Protein AF-0000000083316936 (afdb_homodimer)

Organism: Saccharibacillus brassicae (NCBI:txid2583377)

Solvent-accessible surface area (backbone atoms only — not comparable to full-atom values): 18823 Å² total; per-residue (Å²): 84,35,38,37,31,22,34,37,66,50,43,47,37,64,58,22,44,49,47,40,43,71,24,31,87,58,45,45,81,41,57,65,64,55,51,36,54,49,51,55,73,66,46,63,77,91,72,61,60,97,51,47,83,78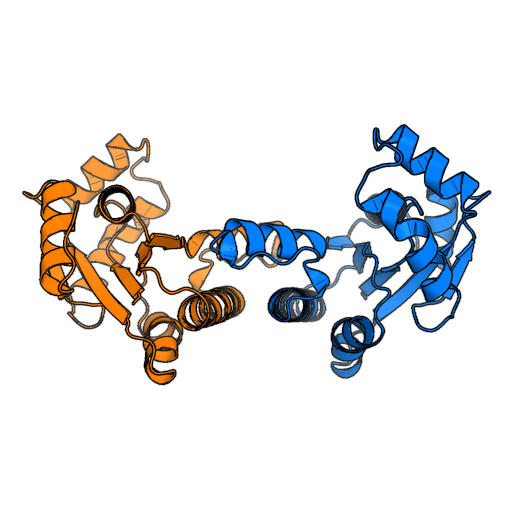,35,67,63,38,49,50,52,48,41,52,52,51,52,49,44,64,73,74,43,88,42,41,37,34,31,43,49,69,72,68,51,63,67,59,41,42,57,37,59,45,45,42,44,75,70,68,44,58,70,46,46,27,22,32,37,59,51,70,68,56,24,51,52,45,32,40,74,73,70,41,52,83,81,31,73,56,57,69,38,37,67,59,34,51,61,51,58,70,46,66,86,64,23,53,74,41,77,37,78,90,46,53,50,65,54,52,28,50,50,53,29,57,76,69,72,48,78,74,102,84,34,39,36,32,22,36,37,66,52,44,46,36,63,59,21,44,49,46,41,43,71,23,31,85,59,44,45,81,42,55,65,64,54,53,38,51,50,49,56,74,66,45,62,75,90,71,61,60,98,52,47,84,78,34,68,64,38,49,49,50,47,42,52,53,51,52,49,44,64,73,74,44,87,41,40,36,31,32,42,50,68,71,67,52,63,69,60,41,42,58,38,59,44,45,42,43,74,72,69,45,58,72,45,45,28,23,32,37,57,50,71,69,55,23,52,52,46,35,40,76,73,70,41,52,84,82,30,75,57,56,69,39,37,68,60,35,52,62,52,58,70,46,67,85,63,24,53,74,42,78,38,78,88,46,53,50,64,54,53,29,49,51,53,30,56,78,68,73,48,79,74,102

Nearest PDB structures (foldseek):
  2vli-assembly2_B-2  TM=8.782E-01  e=7.451E-15  Deinococcus radiodurans R1 = ATCC 13939 = DSM 20539
  2vli-assembly1_A-2  TM=9.099E-01  e=3.151E-14  Deinococcus radiodurans R1 = ATCC 13939 = DSM 20539
  1ly1-assembly1_A-2  TM=7.537E-01  e=2.526E-05  Tequatrovirus T4
  1rrc-assembly1_A  TM=7.526E-01  e=6.581E-04  Tequatrovirus T4
  2ia5-assembly3_I  TM=7.732E-01  e=5.805E-04  Tequatrovirus T4

Structure (mmCIF, N/CA/C/O backbone):
data_AF-0000000083316936-model_v1
#
loop_
_entity.id
_entity.type
_entity.pdbx_description
1 polymer 'ATP-binding protein'
#
loop_
_atom_site.group_PDB
_atom_site.id
_atom_site.type_symbol
_atom_site.label_atom_id
_atom_site.label_alt_id
_atom_site.label_comp_id
_atom_site.label_asym_id
_atom_site.label_entity_id
_atom_site.label_seq_id
_atom_site.pdbx_PDB_ins_code
_atom_site.Cartn_x
_atom_site.Cartn_y
_atom_site.Cartn_z
_atom_site.occupancy
_atom_site.B_iso_or_equiv
_atom_site.auth_seq_id
_atom_site.auth_comp_id
_atom_site.auth_asym_id
_atom_site.auth_atom_id
_atom_site.pdbx_PDB_model_num
ATOM 1 N N . MET A 1 1 ? -8.592 -20.59 -1.196 1 95.19 1 MET A N 1
ATOM 2 C CA . MET A 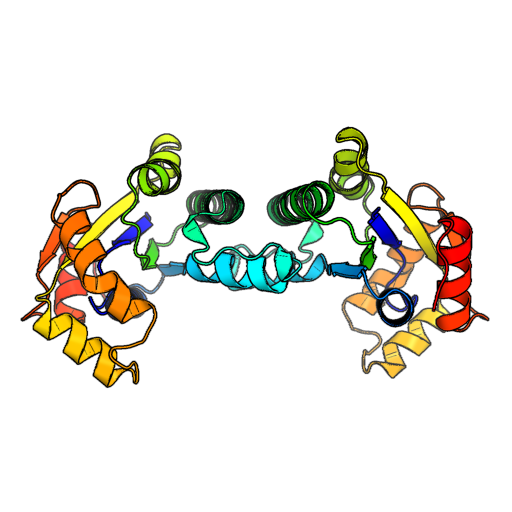1 1 ? -7.343 -21.176 -1.673 1 95.19 1 MET A CA 1
ATOM 3 C C . MET A 1 1 ? -6.505 -20.141 -2.416 1 95.19 1 MET A C 1
ATOM 5 O O . MET A 1 1 ? -7.047 -19.28 -3.111 1 95.19 1 MET A O 1
ATOM 9 N N . MET A 1 2 ? -5.213 -20.203 -2.181 1 97.88 2 MET A N 1
ATOM 10 C CA . MET A 1 2 ? -4.278 -19.352 -2.912 1 97.88 2 MET A CA 1
ATOM 11 C C . MET A 1 2 ? -3.393 -20.182 -3.835 1 97.88 2 MET A C 1
ATOM 13 O O . MET A 1 2 ? -2.931 -21.26 -3.456 1 97.88 2 MET A O 1
ATOM 17 N N . ILE A 1 3 ? -3.239 -19.716 -4.998 1 98.43 3 ILE A N 1
ATOM 18 C CA . ILE A 1 3 ? -2.331 -20.339 -5.955 1 98.43 3 ILE A CA 1
ATOM 19 C C . ILE A 1 3 ? -1.18 -19.386 -6.27 1 98.43 3 ILE A C 1
ATOM 21 O O . ILE A 1 3 ? -1.381 -18.346 -6.9 1 98.43 3 ILE A O 1
ATOM 25 N N . TRP A 1 4 ? -0.03 -19.745 -5.788 1 98.61 4 TRP A N 1
ATOM 26 C CA . TRP A 1 4 ? 1.172 -18.965 -6.067 1 98.61 4 TRP A CA 1
ATOM 27 C C . TRP A 1 4 ? 1.877 -19.479 -7.318 1 98.61 4 TRP A C 1
ATOM 29 O O . TRP A 1 4 ? 2.298 -20.637 -7.369 1 98.61 4 TRP A O 1
ATOM 39 N N . ILE A 1 5 ? 1.989 -18.627 -8.295 1 98.41 5 ILE A N 1
ATOM 40 C CA . ILE A 1 5 ? 2.652 -18.968 -9.549 1 98.41 5 ILE A CA 1
ATOM 41 C C . ILE A 1 5 ? 4.013 -18.28 -9.617 1 98.41 5 ILE A C 1
ATOM 43 O O . ILE A 1 5 ? 4.101 -17.095 -9.947 1 98.41 5 ILE A O 1
ATOM 47 N N . ASN A 1 6 ? 5.023 -19.015 -9.34 1 97.94 6 ASN A N 1
ATOM 48 C CA . ASN A 1 6 ? 6.403 -18.544 -9.329 1 97.94 6 ASN A CA 1
ATOM 49 C C . ASN A 1 6 ? 7.115 -18.865 -10.64 1 97.94 6 ASN A C 1
ATOM 51 O O . ASN A 1 6 ? 6.533 -19.485 -11.532 1 97.94 6 ASN A O 1
ATOM 55 N N . GLY A 1 7 ? 8.336 -18.276 -10.834 1 96.21 7 GLY A N 1
ATOM 56 C CA . GLY A 1 7 ? 9.097 -18.495 -12.053 1 96.21 7 GLY A CA 1
ATOM 57 C C . GLY A 1 7 ? 9.94 -17.299 -12.454 1 96.21 7 GLY A C 1
ATOM 58 O O . GLY A 1 7 ? 9.706 -16.183 -11.984 1 96.21 7 GLY A O 1
ATOM 59 N N . ALA A 1 8 ? 10.882 -17.591 -13.303 1 93.71 8 ALA A N 1
ATOM 60 C CA . ALA A 1 8 ? 11.73 -16.512 -13.802 1 93.71 8 ALA A CA 1
ATOM 61 C C . ALA A 1 8 ? 10.921 -15.513 -14.624 1 93.71 8 ALA A C 1
ATOM 63 O O . ALA A 1 8 ? 9.794 -15.804 -15.031 1 93.71 8 ALA A O 1
ATOM 64 N N . PHE A 1 9 ? 11.472 -14.347 -14.761 1 91.63 9 PHE A N 1
ATOM 65 C CA . PHE A 1 9 ? 10.847 -13.361 -15.634 1 91.63 9 PHE A CA 1
ATOM 66 C C . PHE A 1 9 ? 10.706 -13.905 -17.051 1 91.63 9 PHE A C 1
ATOM 68 O O . PHE A 1 9 ? 11.637 -14.512 -17.584 1 91.63 9 PHE A O 1
ATOM 75 N N . GLY A 1 10 ? 9.556 -13.773 -17.565 1 91.34 10 GLY A N 1
ATOM 76 C CA . GLY A 1 10 ? 9.317 -14.283 -18.906 1 91.34 10 GLY A CA 1
ATOM 77 C C . GLY A 1 10 ? 8.795 -15.707 -18.919 1 91.34 10 GLY A C 1
ATOM 78 O O . GLY A 1 10 ? 8.548 -16.273 -19.986 1 91.34 10 GLY A O 1
ATOM 79 N N . SER A 1 11 ? 8.516 -16.265 -17.775 1 94.66 11 SER A N 1
ATOM 80 C CA . SER A 1 11 ? 8.147 -17.676 -17.712 1 94.66 11 SER A CA 1
ATOM 81 C C . SER A 1 11 ? 6.658 -17.87 -17.977 1 94.66 11 SER A C 1
ATOM 83 O O . SER A 1 11 ? 6.192 -19.001 -18.134 1 94.66 11 SER A O 1
ATOM 85 N N . GLY A 1 12 ? 5.894 -16.748 -18.038 1 95.04 12 GLY A N 1
ATOM 86 C CA . GLY A 1 12 ? 4.48 -16.852 -18.36 1 95.04 12 GLY A CA 1
ATOM 87 C C . GLY A 1 12 ? 3.582 -16.768 -17.14 1 95.04 12 GLY A C 1
ATOM 88 O O . GLY A 1 12 ? 2.407 -17.137 -17.201 1 95.04 12 GLY A O 1
ATOM 89 N N . LYS A 1 13 ? 4.022 -16.351 -16.017 1 96.83 13 LYS A N 1
ATOM 90 C CA . LYS A 1 13 ? 3.274 -16.294 -14.765 1 96.83 13 LYS A CA 1
ATOM 91 C C . LYS A 1 13 ? 2 -15.468 -14.923 1 96.83 13 LYS A C 1
ATOM 93 O O . LYS A 1 13 ? 0.905 -15.94 -14.61 1 96.83 13 LYS A O 1
ATOM 98 N N . SER A 1 14 ? 2.21 -14.21 -15.403 1 95.76 14 SER A N 1
ATOM 99 C CA . SER A 1 14 ? 1.081 -13.293 -15.527 1 95.76 14 SER A CA 1
ATOM 100 C C . SER A 1 14 ? 0.05 -13.818 -16.521 1 95.76 14 SER A C 1
ATOM 102 O O . SER A 1 14 ? -1.154 -13.756 -16.264 1 95.76 14 SER A O 1
ATOM 104 N N . THR A 1 15 ? 0.509 -14.339 -17.65 1 96.1 15 THR A N 1
ATOM 105 C CA . THR A 1 15 ? -0.381 -14.891 -18.665 1 96.1 15 THR A CA 1
ATOM 106 C C . THR A 1 15 ? -1.158 -16.083 -18.114 1 96.1 15 THR A C 1
ATOM 108 O O . THR A 1 15 ? -2.359 -16.214 -18.357 1 96.1 15 THR A O 1
ATOM 111 N N . THR A 1 16 ? -0.489 -16.942 -17.432 1 97.83 16 THR A N 1
ATOM 112 C CA . THR A 1 16 ? -1.134 -18.105 -16.833 1 97.83 16 THR A CA 1
ATOM 113 C C . THR A 1 16 ? -2.172 -17.676 -15.8 1 97.83 16 THR A C 1
ATOM 115 O O . THR A 1 16 ? -3.283 -18.209 -15.771 1 97.83 16 THR A O 1
ATOM 118 N N . ALA A 1 17 ? -1.808 -16.758 -14.896 1 97.96 17 ALA A N 1
ATOM 119 C CA . ALA A 1 17 ? -2.744 -16.249 -13.897 1 97.96 17 ALA A CA 1
ATOM 120 C C . ALA A 1 17 ? -3.996 -15.679 -14.558 1 97.96 17 ALA A C 1
ATOM 122 O O . ALA A 1 17 ? -5.112 -15.906 -14.087 1 97.96 17 ALA A O 1
ATOM 123 N N . GLU A 1 18 ? -3.795 -14.972 -15.649 1 97.26 18 GLU A N 1
ATOM 124 C CA . GLU A 1 18 ? -4.915 -14.389 -16.382 1 97.26 18 GLU A CA 1
ATOM 125 C C . GLU A 1 18 ? -5.804 -15.473 -16.984 1 97.26 18 GLU A C 1
ATOM 127 O O . GLU A 1 18 ? -7.031 -15.35 -16.981 1 97.26 18 GLU A O 1
ATOM 132 N N . GLU A 1 19 ? -5.169 -16.458 -17.574 1 97.54 19 GLU A N 1
ATOM 133 C CA . GLU A 1 19 ? -5.927 -17.574 -18.131 1 97.54 19 GLU A CA 1
ATOM 134 C C . GLU A 1 19 ? -6.759 -18.267 -17.057 1 97.54 19 GLU A C 1
ATOM 136 O O . GLU A 1 19 ? -7.934 -18.573 -17.275 1 97.54 19 GLU A O 1
ATOM 141 N N . LEU A 1 20 ? -6.149 -18.522 -15.904 1 98.09 20 LEU A N 1
ATOM 142 C CA . LEU A 1 20 ? -6.878 -19.109 -14.786 1 98.09 20 LEU A CA 1
ATOM 143 C C . LEU A 1 20 ? -8.04 -18.215 -14.364 1 98.09 20 LEU A C 1
ATOM 145 O O . LEU A 1 20 ? -9.154 -18.698 -14.149 1 98.09 20 LEU A O 1
ATOM 149 N N . HIS A 1 21 ? -7.755 -16.931 -14.237 1 97.58 21 HIS A N 1
ATOM 150 C CA . HIS A 1 21 ? -8.763 -15.963 -13.82 1 97.58 21 HIS A CA 1
ATOM 151 C C . HIS A 1 21 ? -9.952 -15.958 -14.774 1 97.58 21 HIS A C 1
ATOM 153 O O . HIS A 1 21 ? -11.102 -15.855 -14.34 1 97.58 21 HIS A O 1
ATOM 159 N N . ARG A 1 22 ? -9.645 -16.022 -16.049 1 96.47 22 ARG A N 1
ATOM 160 C CA . ARG A 1 22 ? -10.681 -16.037 -17.076 1 96.47 22 ARG A CA 1
ATOM 161 C C . ARG A 1 22 ? -11.586 -17.256 -16.922 1 96.47 22 ARG A C 1
ATOM 163 O O . ARG A 1 22 ? -12.799 -17.163 -17.117 1 96.47 22 ARG A O 1
ATOM 170 N N . CYS A 1 23 ? -11.014 -18.341 -16.527 1 96.25 23 CYS A N 1
ATOM 171 C CA . CYS A 1 23 ? -11.733 -19.61 -16.521 1 96.25 23 CYS A CA 1
ATOM 172 C C . CYS A 1 23 ? -12.249 -19.938 -15.125 1 96.25 23 CYS A C 1
ATOM 174 O O . CYS A 1 23 ? -12.878 -20.977 -14.919 1 96.25 23 CYS A O 1
ATOM 176 N N . LEU A 1 24 ? -11.973 -19.102 -14.147 1 95.14 24 LEU A N 1
ATOM 177 C CA . LEU A 1 24 ? -12.442 -19.247 -12.773 1 95.14 24 LEU A CA 1
ATOM 178 C C . LEU A 1 24 ? -13.241 -18.022 -12.339 1 95.14 24 LEU A C 1
ATOM 180 O O . LEU A 1 24 ? -12.667 -17.037 -11.869 1 95.14 24 LEU A O 1
ATOM 184 N N . PRO A 1 25 ? -14.516 -17.967 -12.489 1 87.42 25 PRO A N 1
ATOM 185 C CA . PRO A 1 25 ? -15.331 -16.774 -12.251 1 87.42 25 PRO A CA 1
ATOM 186 C C . PRO A 1 25 ? -15.156 -16.211 -10.842 1 87.42 25 PRO A C 1
ATOM 188 O O . PRO A 1 25 ? -15.229 -14.996 -10.645 1 87.42 25 PRO A O 1
ATOM 191 N N . ASP A 1 26 ? -14.939 -17.012 -9.871 1 91.89 26 ASP A N 1
ATOM 192 C CA . ASP A 1 26 ? -14.784 -16.524 -8.504 1 91.89 26 ASP A CA 1
ATOM 193 C C . ASP A 1 26 ? -13.314 -16.511 -8.089 1 91.89 26 ASP A C 1
ATOM 195 O O . ASP A 1 26 ? -12.926 -17.191 -7.137 1 91.89 26 ASP A O 1
ATOM 199 N N . SER A 1 27 ? -12.516 -15.761 -8.893 1 96.97 27 SER A N 1
ATOM 200 C CA . SER A 1 27 ? -11.092 -15.652 -8.593 1 96.97 27 SER A CA 1
ATOM 201 C C . SER A 1 27 ? -10.636 -14.197 -8.602 1 96.97 27 SER A C 1
ATOM 203 O O . SER A 1 27 ? -11.367 -13.314 -9.055 1 96.97 27 SER A O 1
ATOM 205 N N . PHE A 1 28 ? -9.552 -13.92 -8.003 1 97.69 28 PHE A N 1
ATOM 206 C CA . PHE A 1 28 ? -8.934 -12.603 -7.914 1 97.69 28 PHE A CA 1
ATOM 207 C C . PHE A 1 28 ? -7.432 -12.692 -8.155 1 97.69 28 PHE A C 1
ATOM 209 O O . PHE A 1 28 ? -6.751 -13.531 -7.561 1 97.69 28 PHE A O 1
ATOM 216 N N . VAL A 1 29 ? -6.951 -11.868 -9.074 1 98.2 29 VAL A N 1
ATOM 217 C CA . VAL A 1 29 ? -5.515 -11.82 -9.33 1 98.2 29 VAL A CA 1
ATOM 218 C C . VAL A 1 29 ? -4.862 -10.784 -8.418 1 98.2 29 VAL A C 1
ATOM 220 O O . VAL A 1 29 ? -5.176 -9.594 -8.495 1 98.2 29 VAL A O 1
ATOM 223 N N . TYR A 1 30 ? -3.98 -11.219 -7.571 1 98.47 30 TYR A N 1
ATOM 224 C CA . TYR A 1 30 ? -3.218 -10.352 -6.679 1 98.47 30 TYR A CA 1
ATOM 225 C C . TYR A 1 30 ? -1.773 -10.224 -7.146 1 98.47 30 TYR A C 1
ATOM 227 O O . TYR A 1 30 ? -1.022 -11.203 -7.137 1 98.47 30 TYR A O 1
ATOM 235 N N . ASP A 1 31 ? -1.389 -9.083 -7.528 1 98.07 31 ASP A N 1
ATOM 236 C CA . ASP A 1 31 ? -0.029 -8.819 -7.989 1 98.07 31 ASP A CA 1
ATOM 237 C C . ASP A 1 31 ? 0.816 -8.197 -6.88 1 98.07 31 ASP A C 1
ATOM 239 O O . ASP A 1 31 ? 0.76 -6.987 -6.654 1 98.07 31 ASP A O 1
ATOM 243 N N . PRO A 1 32 ? 1.728 -8.977 -6.271 1 98.18 32 PRO A N 1
ATOM 244 C CA . PRO A 1 32 ? 2.527 -8.459 -5.158 1 98.18 32 PRO A CA 1
ATOM 245 C C . PRO A 1 32 ? 3.422 -7.292 -5.568 1 98.18 32 PRO A C 1
ATOM 247 O O . PRO A 1 32 ? 3.912 -6.554 -4.709 1 98.18 32 PRO A O 1
ATOM 250 N N . GLU A 1 33 ? 3.71 -7.124 -6.85 1 96.62 33 GLU A N 1
ATOM 251 C CA . GLU A 1 33 ? 4.552 -6.028 -7.32 1 96.62 33 GLU A CA 1
ATOM 252 C C . GLU A 1 33 ? 3.918 -4.674 -7.012 1 96.62 33 GLU A C 1
ATOM 254 O O . GLU A 1 33 ? 4.624 -3.682 -6.819 1 96.62 33 GLU A O 1
ATOM 259 N N . GLN A 1 34 ? 2.596 -4.638 -6.929 1 97.89 34 GLN A N 1
ATOM 260 C CA . GLN A 1 34 ? 1.881 -3.383 -6.725 1 97.89 34 GLN A CA 1
ATOM 261 C C . GLN A 1 34 ? 2.264 -2.741 -5.394 1 97.89 34 GLN A C 1
ATOM 263 O O . GLN A 1 34 ? 2.325 -1.515 -5.285 1 97.89 34 GLN A O 1
ATOM 268 N N . ALA A 1 35 ? 2.48 -3.594 -4.389 1 98.35 35 ALA A N 1
ATOM 269 C CA . ALA A 1 35 ? 2.931 -3.056 -3.108 1 98.35 35 ALA A CA 1
ATOM 270 C C . ALA A 1 35 ? 4.29 -2.376 -3.246 1 98.35 35 ALA A C 1
ATOM 272 O O . ALA A 1 35 ? 4.562 -1.376 -2.577 1 98.35 35 ALA A O 1
ATOM 273 N N . GLY A 1 36 ? 5.215 -2.936 -4.061 1 97.74 36 GLY A N 1
ATOM 274 C CA . GLY A 1 36 ? 6.496 -2.303 -4.328 1 97.74 36 GLY A CA 1
ATOM 275 C C . GLY A 1 36 ? 6.363 -0.931 -4.961 1 97.74 36 GLY A C 1
ATOM 276 O O . GLY A 1 36 ? 7.014 0.023 -4.529 1 97.74 36 GLY A O 1
ATOM 277 N N . TYR A 1 37 ? 5.495 -0.852 -5.961 1 96.8 37 TYR A N 1
ATOM 278 C CA . TYR A 1 37 ? 5.232 0.428 -6.609 1 96.8 37 TYR A CA 1
ATOM 279 C C . TYR A 1 37 ? 4.652 1.432 -5.62 1 96.8 37 TYR A C 1
ATOM 281 O O . TYR A 1 37 ? 5.064 2.594 -5.592 1 96.8 37 TYR A O 1
ATOM 289 N N . PHE A 1 38 ? 3.75 0.958 -4.871 1 98.27 38 PHE A N 1
ATOM 290 C CA . PHE A 1 38 ? 3.104 1.793 -3.865 1 98.27 38 PHE A CA 1
ATOM 291 C C . PHE A 1 38 ? 4.132 2.371 -2.9 1 98.27 38 PHE A C 1
ATOM 293 O O . PHE A 1 38 ? 4.13 3.574 -2.63 1 98.27 38 PHE A O 1
ATOM 300 N N . ILE A 1 39 ? 5.027 1.512 -2.35 1 97.93 39 ILE A N 1
ATOM 301 C CA . ILE A 1 39 ? 6.056 1.951 -1.414 1 97.93 39 ILE A CA 1
ATOM 302 C C . ILE A 1 39 ? 6.946 2.999 -2.079 1 97.93 39 ILE A C 1
ATOM 304 O O . ILE A 1 39 ? 7.237 4.041 -1.487 1 97.93 39 ILE A O 1
ATOM 308 N N . ARG A 1 40 ? 7.327 2.738 -3.302 1 96.45 40 ARG A N 1
ATOM 309 C CA . ARG A 1 40 ? 8.208 3.646 -4.03 1 96.45 40 ARG A CA 1
ATOM 310 C C . ARG A 1 40 ? 7.549 5.007 -4.229 1 96.45 40 ARG A C 1
ATOM 312 O O . ARG A 1 40 ? 8.211 6.042 -4.134 1 96.45 40 ARG A O 1
ATOM 319 N N . GLN A 1 41 ? 6.272 5 -4.461 1 96.46 41 GLN A N 1
ATOM 320 C CA . GLN A 1 41 ? 5.546 6.234 -4.743 1 96.46 41 GLN A CA 1
ATOM 321 C C . GLN A 1 41 ? 5.293 7.028 -3.464 1 96.46 41 GLN A C 1
ATOM 323 O O . GLN A 1 41 ? 5.04 8.233 -3.516 1 96.46 41 GLN A O 1
ATOM 328 N N . ASN A 1 42 ? 5.374 6.365 -2.345 1 97.39 42 ASN A N 1
ATOM 329 C CA . ASN A 1 42 ? 4.954 7.008 -1.105 1 97.39 42 ASN A CA 1
ATOM 330 C C . ASN A 1 42 ? 6.108 7.118 -0.112 1 97.39 42 ASN A C 1
ATOM 332 O O . ASN A 1 42 ? 5.886 7.226 1.095 1 97.39 42 ASN A O 1
ATOM 336 N N . THR A 1 43 ? 7.288 6.993 -0.569 1 97.03 43 THR A N 1
ATOM 337 C CA . THR A 1 43 ? 8.49 7.247 0.217 1 97.03 43 THR A CA 1
ATOM 338 C C . THR A 1 43 ? 9.454 8.153 -0.545 1 97.03 43 THR A C 1
ATOM 340 O O . THR A 1 43 ? 9.445 8.18 -1.778 1 97.03 43 THR A O 1
ATOM 343 N N . PRO A 1 44 ? 10.327 8.868 0.205 1 95.59 44 PRO A N 1
ATOM 344 C CA . PRO A 1 44 ? 11.349 9.672 -0.47 1 95.59 44 PRO A CA 1
ATOM 345 C C . PRO A 1 44 ? 12.291 8.829 -1.326 1 95.59 44 PRO A C 1
ATOM 347 O O . PRO A 1 44 ? 12.636 7.706 -0.949 1 95.59 44 PRO A O 1
ATOM 350 N N . GLY A 1 45 ? 12.765 9.397 -2.447 1 93.43 45 GLY A N 1
ATOM 351 C CA . GLY A 1 45 ? 13.608 8.7 -3.406 1 93.43 45 GLY A CA 1
ATOM 352 C C . GLY A 1 45 ? 14.862 8.117 -2.784 1 93.43 45 GLY A C 1
ATOM 353 O O . GLY A 1 45 ? 15.282 7.013 -3.138 1 93.43 45 GLY A O 1
ATOM 354 N N . ARG A 1 46 ? 15.392 8.816 -1.824 1 93.21 46 ARG A N 1
ATOM 355 C CA . ARG A 1 46 ? 16.634 8.404 -1.177 1 93.21 46 ARG A CA 1
ATOM 356 C C . ARG A 1 46 ? 16.453 7.082 -0.438 1 93.21 46 ARG A C 1
ATOM 358 O O . ARG A 1 46 ? 17.434 6.428 -0.078 1 93.21 46 ARG A O 1
ATOM 365 N N . LEU A 1 47 ? 15.171 6.702 -0.182 1 94.68 47 LEU A N 1
ATOM 366 C CA . LEU A 1 47 ? 14.896 5.489 0.579 1 94.68 47 LEU A CA 1
ATOM 367 C C . LEU A 1 47 ? 14.632 4.31 -0.352 1 94.68 47 LEU A C 1
ATOM 369 O O . LEU A 1 47 ? 14.457 3.179 0.106 1 94.68 47 LEU A O 1
ATOM 373 N N . HIS A 1 48 ? 14.595 4.476 -1.637 1 94.91 48 HIS A N 1
ATOM 374 C CA . HIS A 1 48 ? 14.264 3.421 -2.588 1 94.91 48 HIS A CA 1
ATOM 375 C C . HIS A 1 48 ? 15.348 2.349 -2.621 1 94.91 48 HIS A C 1
ATOM 377 O O . HIS A 1 48 ? 16.54 2.665 -2.626 1 94.91 48 HIS A O 1
ATOM 383 N N . LEU A 1 49 ? 14.889 1.174 -2.605 1 94.31 49 LEU A N 1
ATOM 384 C CA . LEU A 1 49 ? 15.772 0.027 -2.787 1 94.31 49 LEU A CA 1
ATOM 385 C C . LEU A 1 49 ? 15.713 -0.482 -4.223 1 94.31 49 LEU A C 1
ATOM 387 O O . LEU A 1 49 ? 14.662 -0.425 -4.865 1 94.31 49 LEU A O 1
ATOM 391 N N . PRO A 1 50 ? 16.799 -0.972 -4.784 1 91.71 50 PRO A N 1
ATOM 392 C CA . PRO A 1 50 ? 16.794 -1.475 -6.16 1 91.71 50 PRO A CA 1
ATOM 393 C C . PRO A 1 50 ? 15.765 -2.582 -6.379 1 91.71 50 PRO A C 1
ATOM 395 O O . PRO A 1 50 ? 15.079 -2.598 -7.404 1 91.71 50 PRO A O 1
ATOM 398 N N . ASP A 1 51 ? 15.631 -3.466 -5.459 1 93.38 51 ASP A N 1
ATOM 399 C CA . ASP A 1 51 ? 14.63 -4.528 -5.449 1 93.38 51 ASP A CA 1
ATOM 400 C C . ASP A 1 51 ? 13.672 -4.369 -4.27 1 93.38 51 ASP A C 1
ATOM 402 O O . ASP A 1 51 ? 14.095 -4.4 -3.112 1 93.38 51 ASP A O 1
ATOM 406 N N . PHE A 1 52 ? 12.386 -4.253 -4.564 1 94.09 52 PHE A N 1
ATOM 407 C CA . PHE A 1 52 ? 11.422 -4.02 -3.496 1 94.09 52 PHE A CA 1
ATOM 408 C C . PHE A 1 52 ? 11.304 -5.244 -2.596 1 94.09 52 PHE A C 1
ATOM 410 O O . PHE A 1 52 ? 10.9 -5.132 -1.436 1 94.09 52 PHE A O 1
ATOM 417 N N . GLN A 1 53 ? 11.679 -6.37 -3.096 1 94.91 53 GLN A N 1
ATOM 418 C CA . GLN A 1 53 ? 11.578 -7.572 -2.274 1 94.91 53 GLN A CA 1
ATOM 419 C C . GLN A 1 53 ? 12.512 -7.494 -1.07 1 94.91 53 GLN A C 1
ATOM 421 O O . GLN A 1 53 ? 12.315 -8.2 -0.078 1 94.91 53 GLN A O 1
ATOM 426 N N . ASP A 1 54 ? 13.56 -6.655 -1.161 1 95.98 54 ASP A N 1
ATOM 427 C CA . ASP A 1 54 ? 14.508 -6.48 -0.065 1 95.98 54 ASP A CA 1
ATOM 428 C C . ASP A 1 54 ? 13.909 -5.623 1.047 1 95.98 54 ASP A C 1
ATOM 430 O O . ASP A 1 54 ? 14.492 -5.501 2.127 1 95.98 54 ASP A O 1
ATOM 434 N N . ASP A 1 55 ? 12.811 -5.032 0.796 1 95.95 55 ASP A N 1
ATOM 435 C CA . ASP A 1 55 ? 12.13 -4.173 1.759 1 95.95 55 ASP A CA 1
ATOM 436 C C . ASP A 1 55 ? 11.198 -4.984 2.656 1 95.95 55 ASP A C 1
ATOM 438 O O . ASP A 1 55 ? 10.216 -5.559 2.181 1 95.95 55 ASP A O 1
ATOM 442 N N . PRO A 1 56 ? 11.447 -4.989 3.955 1 96.17 56 PRO A N 1
ATOM 443 C CA . PRO A 1 56 ? 10.559 -5.724 4.858 1 96.17 56 PRO A CA 1
ATOM 444 C C . PRO A 1 56 ? 9.115 -5.231 4.798 1 96.17 56 PRO A C 1
ATOM 446 O O . PRO A 1 56 ? 8.183 -6.008 5.022 1 96.17 56 PRO A O 1
ATOM 449 N N . LEU A 1 57 ? 8.922 -3.974 4.468 1 96.92 57 LEU A N 1
ATOM 450 C CA . LEU A 1 57 ? 7.569 -3.437 4.365 1 96.92 57 LEU A CA 1
ATOM 451 C C . LEU A 1 57 ? 6.814 -4.082 3.208 1 96.92 57 LEU A C 1
ATOM 453 O O . LEU A 1 57 ? 5.599 -4.277 3.286 1 96.92 57 LEU A O 1
ATOM 457 N N . TRP A 1 58 ? 7.576 -4.338 2.094 1 98.17 58 TRP A N 1
ATOM 458 C CA . TRP A 1 58 ? 6.956 -5.028 0.967 1 98.17 58 TRP A CA 1
ATOM 459 C C . TRP A 1 58 ? 6.406 -6.384 1.395 1 98.17 58 TRP A C 1
ATOM 461 O O . TRP A 1 58 ? 5.259 -6.72 1.091 1 98.17 58 TRP A O 1
ATOM 471 N N . ARG A 1 59 ? 7.156 -7.135 2.116 1 97.88 59 ARG A N 1
ATOM 472 C CA . ARG A 1 59 ? 6.744 -8.46 2.567 1 97.88 59 ARG A CA 1
ATOM 473 C C . ARG A 1 59 ? 5.612 -8.366 3.584 1 97.88 59 ARG A C 1
ATOM 475 O O . ARG A 1 59 ? 4.654 -9.139 3.529 1 97.88 59 ARG A O 1
ATOM 482 N N . SER A 1 60 ? 5.702 -7.395 4.445 1 97.4 60 SER A N 1
ATOM 483 C CA . SER A 1 60 ? 4.68 -7.215 5.471 1 97.4 60 SER A CA 1
ATOM 484 C C . SER A 1 60 ? 3.342 -6.82 4.854 1 97.4 60 SER A C 1
ATOM 486 O O . SER A 1 60 ? 2.298 -7.36 5.227 1 97.4 60 SER A O 1
ATOM 488 N N . ILE A 1 61 ? 3.375 -5.883 3.94 1 98.14 61 ILE A N 1
ATOM 489 C CA . ILE A 1 61 ? 2.157 -5.402 3.297 1 98.14 61 ILE A CA 1
ATOM 490 C C . ILE A 1 61 ? 1.509 -6.537 2.507 1 98.14 61 ILE A C 1
ATOM 492 O O . ILE A 1 61 ? 0.311 -6.796 2.649 1 98.14 61 ILE A O 1
ATOM 496 N N . ASN A 1 62 ? 2.299 -7.232 1.698 1 98.59 62 ASN A N 1
ATOM 497 C CA . ASN A 1 62 ? 1.757 -8.355 0.94 1 98.59 62 ASN A CA 1
ATOM 498 C C . ASN A 1 62 ? 1.202 -9.437 1.862 1 98.59 62 ASN A C 1
ATOM 500 O O . ASN A 1 62 ? 0.109 -9.956 1.628 1 98.59 62 ASN A O 1
ATOM 504 N N . GLY A 1 63 ? 1.979 -9.792 2.91 1 98.2 63 GLY A N 1
ATOM 505 C CA . GLY A 1 63 ? 1.509 -10.794 3.853 1 98.2 63 GLY A CA 1
ATOM 506 C C . GLY A 1 63 ? 0.187 -10.429 4.502 1 98.2 63 GLY A C 1
ATOM 507 O O . GLY A 1 63 ? -0.703 -11.273 4.628 1 98.2 63 GLY A O 1
ATOM 508 N N . SER A 1 64 ? 0.044 -9.196 4.899 1 97.73 64 SER A N 1
ATOM 509 C CA . SER A 1 64 ? -1.16 -8.737 5.584 1 97.73 64 SER A CA 1
ATOM 510 C C . SER A 1 64 ? -2.358 -8.715 4.64 1 97.73 64 SER A C 1
ATOM 512 O O . SER A 1 64 ? -3.453 -9.143 5.01 1 97.73 64 SER A O 1
ATOM 514 N N . LEU A 1 65 ? -2.166 -8.209 3.426 1 97.95 65 LEU A N 1
ATOM 515 C CA . LEU A 1 65 ? -3.25 -8.156 2.451 1 97.95 65 LEU A CA 1
ATOM 516 C C . LEU A 1 65 ? -3.713 -9.56 2.075 1 97.95 65 LEU A C 1
ATOM 518 O O . LEU A 1 65 ? -4.913 -9.842 2.071 1 97.95 65 LEU A O 1
ATOM 522 N N . LEU A 1 66 ? -2.744 -10.432 1.811 1 98.34 66 LEU A N 1
ATOM 523 C CA . LEU A 1 66 ? -3.081 -11.796 1.417 1 98.34 66 LEU A CA 1
ATOM 524 C C . LEU A 1 66 ? -3.776 -12.535 2.556 1 98.34 66 LEU A C 1
ATOM 526 O O . LEU A 1 66 ? -4.725 -13.288 2.326 1 98.34 66 LEU A O 1
ATOM 530 N N . SER A 1 67 ? -3.284 -12.332 3.777 1 97.66 67 SER A N 1
ATOM 531 C CA . SER A 1 67 ? -3.926 -12.93 4.943 1 97.66 67 SER A CA 1
ATOM 532 C C . SER A 1 67 ? -5.374 -12.469 5.074 1 97.66 67 SER A C 1
ATOM 534 O O . SER A 1 67 ? -6.27 -13.281 5.315 1 97.66 67 SER A O 1
ATOM 536 N N . ARG A 1 68 ? -5.606 -11.214 4.889 1 96.19 68 ARG A N 1
ATOM 537 C CA . ARG A 1 68 ? -6.958 -10.67 4.973 1 96.19 68 ARG A CA 1
ATOM 538 C C . ARG A 1 68 ? -7.855 -11.265 3.892 1 96.19 68 ARG A C 1
ATOM 540 O O . ARG A 1 68 ? -8.968 -11.71 4.177 1 96.19 68 ARG A O 1
ATOM 547 N N . ILE A 1 69 ? -7.339 -11.27 2.665 1 97.18 69 ILE A N 1
ATOM 548 C CA . ILE A 1 69 ? -8.134 -11.786 1.556 1 97.18 69 ILE A CA 1
ATOM 549 C C . ILE A 1 69 ? -8.47 -13.255 1.801 1 97.18 69 ILE A C 1
ATOM 551 O O . ILE A 1 69 ? -9.616 -13.674 1.626 1 97.18 69 ILE A O 1
ATOM 555 N N . ALA A 1 70 ? -7.501 -13.988 2.238 1 95.98 70 ALA A N 1
ATOM 556 C CA . ALA A 1 70 ? -7.695 -15.415 2.481 1 95.98 70 ALA A CA 1
ATOM 557 C C . ALA A 1 70 ? -8.792 -15.652 3.515 1 95.98 70 ALA A C 1
ATOM 559 O O . ALA A 1 70 ? -9.538 -16.629 3.424 1 95.98 70 ALA A O 1
ATOM 560 N N . ARG A 1 71 ? -8.928 -14.763 4.434 1 94.83 71 ARG A N 1
ATOM 561 C CA . ARG A 1 71 ? -9.862 -14.94 5.541 1 94.83 71 ARG A CA 1
ATOM 562 C C . ARG A 1 71 ? -11.259 -14.459 5.161 1 94.83 71 ARG A C 1
ATOM 564 O O . ARG A 1 71 ? -12.258 -14.978 5.663 1 94.83 71 ARG A O 1
ATOM 571 N N . GLU A 1 72 ? -11.291 -13.512 4.281 1 95.44 72 GLU A N 1
ATOM 572 C CA . GLU A 1 72 ? -12.564 -12.819 4.101 1 95.44 72 GLU A CA 1
ATOM 573 C C . GLU A 1 72 ? -13.138 -13.071 2.71 1 95.44 72 GLU A C 1
ATOM 575 O O . GLU A 1 72 ? -14.309 -12.78 2.454 1 95.44 72 GLU A O 1
ATOM 580 N N . TYR A 1 73 ? -12.306 -13.568 1.829 1 94.21 73 TYR A N 1
ATOM 581 C CA . TYR A 1 73 ? -12.71 -13.837 0.453 1 94.21 73 TYR A CA 1
ATOM 582 C C . TYR A 1 73 ? -12.806 -15.337 0.197 1 94.21 73 TYR A C 1
ATOM 584 O O . TYR A 1 73 ? -11.897 -16.092 0.548 1 94.21 73 TYR A O 1
ATOM 592 N N . THR A 1 74 ? -13.883 -15.807 -0.423 1 93.08 74 THR A N 1
ATOM 593 C CA . THR A 1 74 ? -14.138 -17.234 -0.581 1 93.08 74 THR A CA 1
ATOM 594 C C . THR A 1 74 ? -13.601 -17.735 -1.919 1 93.08 74 THR A C 1
ATOM 596 O O . THR A 1 74 ? -13.463 -18.943 -2.126 1 93.08 74 THR A O 1
ATOM 599 N N . GLY A 1 75 ? -13.293 -16.851 -2.815 1 94.73 75 GLY A N 1
ATOM 600 C CA . GLY A 1 75 ? -12.811 -17.254 -4.127 1 94.73 75 GLY A CA 1
ATOM 601 C C . GLY A 1 75 ? -11.334 -17.6 -4.139 1 94.73 75 GLY A C 1
ATOM 602 O O . GLY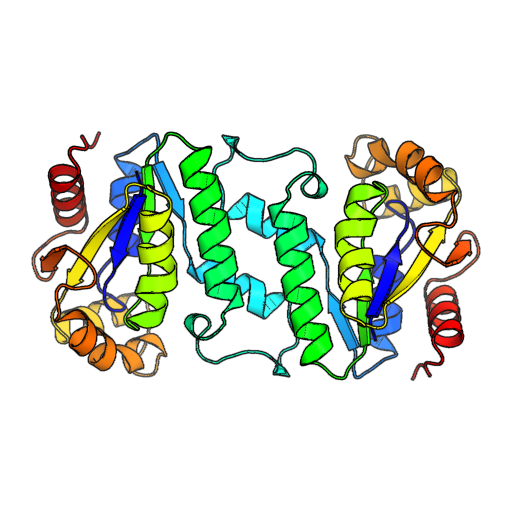 A 1 75 ? -10.671 -17.55 -3.101 1 94.73 75 GLY A O 1
ATOM 603 N N . THR A 1 76 ? -10.856 -18.028 -5.298 1 97.15 76 THR A N 1
ATOM 604 C CA . THR A 1 76 ? -9.458 -18.397 -5.489 1 97.15 76 THR A CA 1
ATOM 605 C C . THR A 1 76 ? -8.596 -17.157 -5.711 1 97.15 76 THR A C 1
ATOM 607 O O . THR A 1 76 ? -8.977 -16.257 -6.463 1 97.15 76 THR A O 1
ATOM 610 N N . ILE A 1 77 ? -7.487 -17.079 -5.025 1 98.13 77 ILE A N 1
ATOM 611 C CA . ILE A 1 77 ? -6.545 -15.979 -5.196 1 98.13 77 ILE A CA 1
ATOM 612 C C . ILE A 1 77 ? -5.359 -16.441 -6.039 1 98.13 77 ILE A C 1
ATOM 614 O O . ILE A 1 77 ? -4.705 -17.434 -5.711 1 98.13 77 ILE A O 1
ATOM 618 N N . LEU A 1 78 ? -5.09 -15.775 -7.128 1 98.68 78 LEU A N 1
ATOM 619 C CA . LEU A 1 78 ? -4.002 -16.087 -8.048 1 98.68 78 LEU A CA 1
ATOM 620 C C . LEU A 1 78 ? -2.857 -15.092 -7.893 1 98.68 78 LEU A C 1
ATOM 622 O O . LEU A 1 78 ? -3.051 -13.885 -8.057 1 98.68 78 LEU A O 1
ATOM 626 N N . ILE A 1 79 ? -1.66 -15.591 -7.567 1 98.71 79 ILE A N 1
ATOM 627 C CA . ILE A 1 79 ? -0.549 -14.712 -7.219 1 98.71 79 ILE A CA 1
ATOM 628 C C . ILE A 1 79 ? 0.638 -14.991 -8.139 1 98.71 79 ILE A C 1
ATOM 630 O O . ILE A 1 79 ? 1.44 -15.889 -7.873 1 98.71 79 ILE A O 1
ATOM 634 N N . PRO A 1 80 ? 0.831 -14.225 -9.191 1 98.41 80 PRO A N 1
ATOM 635 C CA . PRO A 1 80 ? 2.021 -14.329 -10.039 1 98.41 80 PRO A CA 1
ATOM 636 C C . PRO A 1 80 ? 3.185 -13.484 -9.527 1 98.41 80 PRO A C 1
ATOM 638 O O . PRO A 1 80 ? 3.147 -12.254 -9.617 1 98.41 80 PRO A O 1
ATOM 641 N N . MET A 1 81 ? 4.166 -14.115 -9.036 1 97.47 81 MET A N 1
ATOM 642 C CA . MET A 1 81 ? 5.298 -13.365 -8.501 1 97.47 81 MET A CA 1
ATOM 643 C C . MET A 1 81 ? 6.549 -14.235 -8.442 1 97.47 81 MET A C 1
ATOM 645 O O . MET A 1 81 ? 6.483 -15.397 -8.037 1 97.47 81 MET A O 1
ATOM 649 N N . THR A 1 82 ? 7.654 -13.646 -8.843 1 96.3 82 THR A N 1
ATOM 650 C CA . THR A 1 82 ? 8.95 -14.306 -8.725 1 96.3 82 THR A CA 1
ATOM 651 C C . THR A 1 82 ? 9.55 -14.075 -7.341 1 96.3 82 THR A C 1
ATOM 653 O O . THR A 1 82 ? 9.825 -12.935 -6.96 1 96.3 82 THR A O 1
ATOM 656 N N . ILE A 1 83 ? 9.737 -15.09 -6.611 1 96.53 83 ILE A N 1
ATOM 657 C CA . ILE A 1 83 ? 10.529 -15.057 -5.387 1 96.53 83 ILE A CA 1
ATOM 658 C C . ILE A 1 83 ? 11.575 -16.168 -5.418 1 96.53 83 ILE A C 1
ATOM 660 O O . ILE A 1 83 ? 11.234 -17.348 -5.533 1 96.53 83 ILE A O 1
ATOM 664 N N . VAL A 1 84 ? 12.813 -15.743 -5.305 1 95.11 84 VAL A N 1
ATOM 665 C CA . VAL A 1 84 ? 13.88 -16.735 -5.378 1 95.11 84 VAL A CA 1
ATOM 666 C C . VAL A 1 84 ? 14.673 -16.739 -4.073 1 95.11 84 VAL A C 1
ATOM 668 O O . VAL A 1 84 ? 15.469 -17.647 -3.826 1 95.11 84 VAL A O 1
ATOM 671 N N . ASN A 1 85 ? 14.538 -15.714 -3.287 1 95.31 85 ASN A N 1
ATOM 672 C CA . ASN A 1 85 ? 15.172 -15.671 -1.974 1 95.31 85 ASN A CA 1
ATOM 673 C C . ASN A 1 85 ? 14.416 -16.521 -0.958 1 95.31 85 ASN A C 1
ATOM 675 O O . ASN A 1 85 ? 13.237 -16.277 -0.693 1 95.31 85 ASN A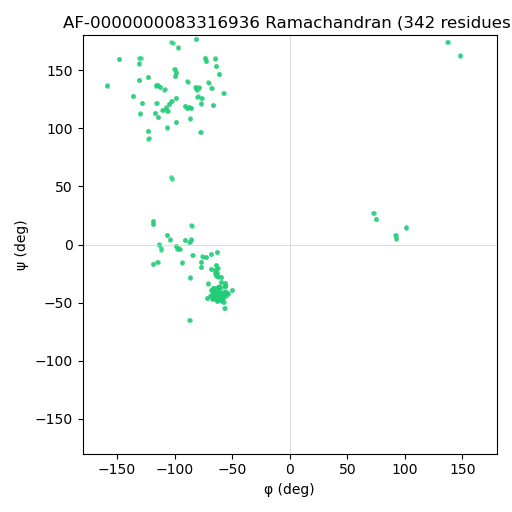 O 1
ATOM 679 N N . ARG A 1 86 ? 15.047 -17.449 -0.399 1 95.09 86 ARG A N 1
ATOM 680 C CA . ARG A 1 86 ? 14.426 -18.423 0.493 1 95.09 86 ARG A CA 1
ATOM 681 C C . ARG A 1 86 ? 13.844 -17.742 1.727 1 95.09 86 ARG A C 1
ATOM 683 O O . ARG A 1 86 ? 12.788 -18.141 2.223 1 95.09 86 ARG A O 1
ATOM 690 N N . ASP A 1 87 ? 14.521 -16.789 2.247 1 96.55 87 ASP A N 1
ATOM 691 C CA . ASP A 1 87 ? 14.038 -16.083 3.43 1 96.55 87 ASP A CA 1
ATOM 692 C C . ASP A 1 87 ? 12.752 -15.319 3.126 1 96.55 87 ASP A C 1
ATOM 694 O O . ASP A 1 87 ? 11.828 -15.298 3.943 1 96.55 87 ASP A O 1
ATOM 698 N N . TYR A 1 88 ? 12.761 -14.678 1.979 1 97.49 88 TYR A N 1
ATOM 699 C CA . TYR A 1 88 ? 11.56 -13.962 1.564 1 97.49 88 TYR A CA 1
ATOM 700 C C . TYR A 1 88 ? 10.4 -14.925 1.341 1 97.49 88 TYR A C 1
ATOM 702 O O . TYR A 1 88 ? 9.265 -14.641 1.731 1 97.49 88 TYR A O 1
ATOM 710 N N . TRP A 1 89 ? 10.715 -16.095 0.725 1 96.85 89 TRP A N 1
ATOM 711 C CA . TRP A 1 89 ? 9.728 -17.142 0.482 1 96.85 89 TRP A CA 1
ATOM 712 C C . TRP A 1 89 ? 9.123 -17.635 1.793 1 96.85 89 TRP A C 1
ATOM 714 O O . TRP A 1 89 ? 7.901 -17.734 1.921 1 96.85 89 TRP A O 1
ATOM 724 N N . ASP A 1 90 ? 9.92 -17.898 2.728 1 97.24 90 ASP A N 1
ATOM 725 C CA . ASP A 1 90 ? 9.458 -18.39 4.022 1 97.24 90 ASP A CA 1
ATOM 726 C C . ASP A 1 90 ? 8.625 -17.334 4.746 1 97.24 90 ASP A C 1
ATOM 728 O O . ASP A 1 90 ? 7.619 -17.657 5.379 1 97.24 90 ASP A O 1
ATOM 732 N N . GLU A 1 91 ? 9.066 -16.154 4.648 1 97.45 91 GLU A N 1
ATOM 733 C CA . GLU A 1 91 ? 8.35 -15.068 5.311 1 97.45 91 GLU A CA 1
ATOM 734 C C . GLU A 1 91 ? 6.956 -14.882 4.718 1 97.45 91 GLU A C 1
ATOM 736 O O . GLU A 1 91 ? 5.978 -14.731 5.453 1 97.45 91 GLU A O 1
ATOM 741 N N . LEU A 1 92 ? 6.869 -14.939 3.426 1 97.22 92 LEU A N 1
ATOM 742 C CA . LEU A 1 92 ? 5.595 -14.65 2.778 1 97.22 92 LEU A CA 1
ATOM 743 C C . LEU A 1 92 ? 4.737 -15.907 2.681 1 97.22 92 LEU A C 1
ATOM 745 O O . LEU A 1 92 ? 3.692 -16.002 3.329 1 97.22 92 LEU A O 1
ATOM 749 N N . VAL A 1 93 ? 5.213 -16.898 1.906 1 97.3 93 VAL A N 1
ATOM 750 C CA . VAL A 1 93 ? 4.449 -18.116 1.657 1 97.3 93 VAL A CA 1
ATOM 751 C C . VAL A 1 93 ? 4.411 -18.97 2.923 1 97.3 93 VAL A C 1
ATOM 753 O O . VAL A 1 93 ? 3.349 -19.458 3.318 1 97.3 93 VAL A O 1
ATOM 756 N N . GLY A 1 94 ? 5.611 -19.119 3.545 1 97.18 94 GLY A N 1
ATOM 757 C CA . GLY A 1 94 ? 5.643 -19.826 4.815 1 97.18 94 GLY A CA 1
ATOM 758 C C . GLY A 1 94 ? 4.767 -19.187 5.876 1 97.18 94 GLY A C 1
ATOM 759 O O . GLY A 1 94 ? 4.091 -19.886 6.634 1 97.18 94 GLY A O 1
ATOM 760 N N . GLY A 1 95 ? 4.775 -17.866 5.966 1 97.51 95 GLY A N 1
ATOM 761 C CA . GLY A 1 95 ? 3.932 -17.137 6.9 1 97.51 95 GLY A CA 1
ATOM 762 C C . GLY A 1 95 ? 2.451 -17.395 6.694 1 97.51 95 GLY A C 1
ATOM 763 O O . GLY A 1 95 ? 1.707 -17.575 7.659 1 97.51 95 GLY A O 1
ATOM 764 N N . LEU A 1 96 ? 2.041 -17.428 5.473 1 97.94 96 LEU A N 1
ATOM 765 C CA . LEU A 1 96 ? 0.645 -17.709 5.155 1 97.94 96 LEU A CA 1
ATOM 766 C C . LEU A 1 96 ? 0.273 -19.133 5.555 1 97.94 96 LEU A C 1
ATOM 768 O O . LEU A 1 96 ? -0.792 -19.361 6.134 1 97.94 96 LEU A O 1
ATOM 772 N N . ARG A 1 97 ? 1.149 -20.061 5.274 1 97.39 97 ARG A N 1
ATOM 773 C CA . ARG A 1 97 ? 0.903 -21.457 5.621 1 97.39 97 ARG A CA 1
ATOM 774 C C . ARG A 1 97 ? 0.803 -21.638 7.132 1 97.39 97 ARG A C 1
ATOM 776 O O . ARG A 1 97 ? -0.005 -22.432 7.616 1 97.39 97 ARG A O 1
ATOM 783 N N . ARG A 1 98 ? 1.613 -20.936 7.87 1 97.63 98 ARG A N 1
ATOM 784 C CA . ARG A 1 98 ? 1.578 -21.009 9.327 1 97.63 98 ARG A CA 1
ATOM 785 C C . ARG A 1 98 ? 0.255 -20.479 9.87 1 97.63 98 ARG A C 1
ATOM 787 O O . ARG A 1 98 ? -0.16 -20.844 10.972 1 97.63 98 ARG A O 1
ATOM 794 N N . GLN A 1 99 ? -0.37 -19.654 9.137 1 97.22 99 GLN A N 1
ATOM 795 C CA . GLN A 1 99 ? -1.697 -19.165 9.498 1 97.22 99 GLN A CA 1
ATOM 796 C C . GLN A 1 99 ? -2.785 -20.12 9.016 1 97.22 99 GLN A C 1
ATOM 798 O O . GLN A 1 99 ? -3.968 -19.772 9.015 1 97.22 99 GLN A O 1
ATOM 803 N N . THR A 1 100 ? -2.409 -21.232 8.454 1 97.06 100 THR A N 1
ATOM 804 C CA . THR A 1 100 ? -3.277 -22.321 8.021 1 97.06 100 THR A CA 1
ATOM 805 C C . THR A 1 100 ? -4.01 -21.949 6.735 1 97.06 100 THR A C 1
ATOM 807 O O . THR A 1 100 ? -5.1 -22.459 6.466 1 97.06 100 THR A O 1
ATOM 810 N N . ILE A 1 101 ? -3.48 -21.055 6.052 1 97.05 101 ILE A N 1
ATOM 811 C CA . ILE A 1 101 ? -4.021 -20.715 4.741 1 97.05 101 ILE A CA 1
ATOM 812 C C . ILE A 1 101 ? -3.57 -21.749 3.712 1 97.05 101 ILE A C 1
ATOM 814 O O . ILE A 1 101 ? -2.407 -22.16 3.705 1 97.05 101 ILE A O 1
ATOM 818 N N . ASP A 1 102 ? -4.423 -22.203 2.885 1 97.41 102 ASP A N 1
ATOM 819 C CA . ASP A 1 102 ? -4.138 -23.176 1.835 1 97.41 102 ASP A CA 1
ATOM 820 C C . ASP A 1 102 ? -3.437 -22.515 0.65 1 97.41 102 ASP A C 1
ATOM 822 O O . ASP A 1 102 ? -4.09 -21.929 -0.217 1 97.41 102 ASP A O 1
ATOM 826 N N . VAL A 1 103 ? -2.171 -22.611 0.617 1 97.93 103 VAL A N 1
ATOM 827 C CA . VAL A 1 103 ? -1.372 -22.037 -0.46 1 97.93 103 VAL A CA 1
ATOM 828 C C . VAL A 1 103 ? -0.773 -23.154 -1.312 1 97.93 103 VAL A C 1
ATOM 830 O O . VAL A 1 103 ? 0.017 -23.963 -0.82 1 97.93 103 VAL A O 1
ATOM 833 N N . ARG A 1 104 ? -1.177 -23.201 -2.547 1 98.13 104 ARG A N 1
ATOM 834 C CA . ARG A 1 104 ? -0.612 -24.099 -3.549 1 98.13 104 ARG A CA 1
ATOM 835 C C . ARG A 1 104 ? 0.402 -23.373 -4.426 1 98.13 104 ARG A C 1
ATOM 837 O O . ARG A 1 104 ? 0.102 -22.317 -4.988 1 98.13 104 ARG A O 1
ATOM 844 N N . CYS A 1 105 ? 1.572 -23.974 -4.471 1 97.99 105 CYS A N 1
ATOM 845 C CA . CYS A 1 105 ? 2.654 -23.264 -5.144 1 97.99 105 CYS A CA 1
ATOM 846 C C . CYS A 1 105 ? 3.119 -24.024 -6.38 1 97.99 105 CYS A C 1
ATOM 848 O O . CYS A 1 105 ? 3.27 -25.246 -6.342 1 97.99 105 CYS A O 1
ATOM 850 N N . PHE A 1 106 ? 3.335 -23.267 -7.459 1 98.03 106 PHE A N 1
ATOM 851 C CA . PHE A 1 106 ? 3.85 -23.788 -8.719 1 98.03 106 PHE A CA 1
ATOM 852 C C . PHE A 1 106 ? 5.008 -22.935 -9.224 1 98.03 106 PHE A C 1
ATOM 854 O O . PHE A 1 106 ? 4.98 -21.708 -9.108 1 98.03 106 PHE A O 1
ATOM 861 N N . THR A 1 107 ? 5.983 -23.584 -9.782 1 97.48 107 THR A N 1
ATOM 862 C CA . THR A 1 107 ? 7.111 -22.881 -10.383 1 97.48 107 THR A CA 1
ATOM 863 C C . THR A 1 107 ? 7.177 -23.149 -11.884 1 97.48 107 THR A C 1
ATOM 865 O O . THR A 1 107 ? 7.449 -24.275 -12.308 1 97.48 107 THR A O 1
ATOM 868 N N . LEU A 1 108 ? 6.944 -22.116 -12.657 1 97.01 108 LEU A N 1
ATOM 869 C CA . LEU A 1 108 ? 7.061 -22.238 -14.106 1 97.01 108 LEU A CA 1
ATOM 870 C C . LEU A 1 108 ? 8.52 -22.155 -14.542 1 97.01 108 LEU A C 1
ATOM 872 O O . LEU A 1 108 ? 9.236 -21.229 -14.154 1 97.01 108 LEU A O 1
ATOM 876 N N . SER A 1 109 ? 8.898 -23.119 -15.285 1 94.1 109 SER A N 1
ATOM 877 C CA . SER A 1 109 ? 10.266 -23.149 -15.79 1 94.1 109 SER A CA 1
ATOM 878 C C . SER A 1 109 ? 10.292 -23.22 -17.313 1 94.1 109 SER A C 1
ATOM 880 O O . SER A 1 109 ? 9.403 -23.813 -17.927 1 94.1 109 SER A O 1
ATOM 882 N N . ALA A 1 110 ? 11.281 -22.535 -17.855 1 93.53 110 ALA A N 1
ATOM 883 C CA . ALA A 1 110 ? 11.535 -22.536 -19.294 1 93.53 110 ALA A CA 1
ATOM 884 C C . ALA A 1 110 ? 13.026 -22.392 -19.587 1 93.53 110 ALA A C 1
ATOM 886 O O . ALA A 1 110 ? 13.797 -21.967 -18.723 1 93.53 110 ALA A O 1
ATOM 887 N N . SER A 1 111 ? 13.403 -22.796 -20.792 1 92.81 111 SER A N 1
ATOM 888 C CA . SER A 1 111 ? 14.8 -22.633 -21.183 1 92.81 111 SER A CA 1
ATOM 889 C C . SER A 1 111 ? 15.186 -21.159 -21.249 1 92.81 111 SER A C 1
ATOM 891 O O . SER A 1 111 ? 14.33 -20.295 -21.447 1 92.81 111 SER A O 1
ATOM 893 N N . ARG A 1 112 ? 16.516 -20.913 -21.046 1 90.85 112 ARG A N 1
ATOM 894 C CA . ARG A 1 112 ? 17.026 -19.549 -21.141 1 90.85 112 ARG A CA 1
ATOM 895 C C . ARG A 1 112 ? 16.646 -18.913 -22.474 1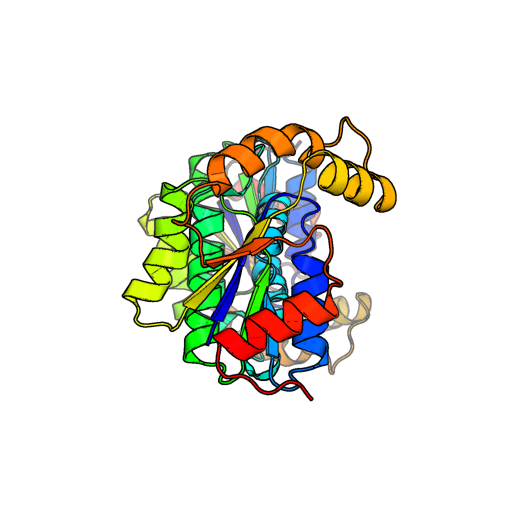 90.85 112 ARG A C 1
ATOM 897 O O . ARG A 1 112 ? 16.277 -17.738 -22.526 1 90.85 112 ARG A O 1
ATOM 904 N N . GLU A 1 113 ? 16.758 -19.661 -23.513 1 90.56 113 GLU A N 1
ATOM 905 C CA . GLU A 1 113 ? 16.431 -19.169 -24.848 1 90.56 113 GLU A CA 1
ATOM 906 C C . GLU A 1 113 ? 14.963 -18.763 -24.943 1 90.56 113 GLU A C 1
ATOM 908 O O . GLU A 1 113 ? 14.64 -17.709 -25.496 1 90.56 113 GLU A O 1
ATOM 913 N N . THR A 1 114 ? 14.148 -19.597 -24.41 1 92.61 114 THR A N 1
ATOM 914 C CA . THR A 1 114 ? 12.716 -19.321 -24.405 1 92.61 114 THR A CA 1
ATOM 915 C C . THR A 1 114 ? 12.409 -18.065 -23.594 1 92.61 114 THR A C 1
ATOM 917 O O . THR A 1 114 ? 11.644 -17.206 -24.036 1 92.61 114 THR A O 1
ATOM 920 N N . LEU A 1 115 ? 13.01 -17.901 -22.448 1 93.23 115 LEU A N 1
ATOM 921 C CA . LEU A 1 115 ? 12.793 -16.756 -21.572 1 93.23 115 LEU A CA 1
ATOM 922 C C . LEU A 1 115 ? 13.198 -15.458 -22.263 1 93.23 115 LEU A C 1
ATOM 924 O O . LEU A 1 115 ? 12.455 -14.474 -22.231 1 93.23 115 LEU A O 1
ATOM 928 N N . LEU A 1 116 ? 14.285 -15.455 -22.904 1 90.43 116 LEU A N 1
ATOM 929 C CA . LEU A 1 116 ? 14.797 -14.266 -23.575 1 90.43 116 LEU A CA 1
ATOM 930 C C . LEU A 1 116 ? 13.903 -13.875 -24.747 1 90.43 116 LEU A C 1
ATOM 932 O O . LEU A 1 116 ? 13.647 -12.69 -24.97 1 90.43 116 LEU A O 1
ATOM 936 N N . GLN A 1 117 ? 13.488 -14.865 -25.45 1 90.82 117 GLN A N 1
ATOM 937 C CA . GLN A 1 117 ? 12.591 -14.611 -26.572 1 90.82 117 GLN A CA 1
ATOM 938 C C . GLN A 1 117 ? 11.291 -13.966 -26.102 1 90.82 117 GLN A C 1
ATOM 940 O O . GLN A 1 117 ? 10.806 -13.015 -26.719 1 90.82 117 GLN A O 1
ATOM 945 N N . ARG A 1 118 ? 10.765 -14.477 -25.046 1 90.34 118 ARG A N 1
ATOM 946 C CA . ARG A 1 118 ? 9.514 -13.949 -24.512 1 90.34 118 ARG A CA 1
ATOM 947 C C . ARG A 1 118 ? 9.696 -12.524 -24 1 90.34 118 ARG A C 1
ATOM 949 O O . ARG A 1 118 ? 8.822 -11.675 -24.189 1 90.34 118 ARG A O 1
ATOM 956 N N . LEU A 1 119 ? 10.811 -12.174 -23.341 1 89.57 119 LEU A N 1
ATOM 957 C CA . LEU A 1 119 ? 11.093 -10.829 -22.851 1 89.57 119 LEU A CA 1
ATOM 958 C C . LEU A 1 119 ? 11.233 -9.847 -24.01 1 89.57 119 LEU A C 1
ATOM 960 O O . LEU A 1 119 ? 10.713 -8.73 -23.949 1 89.57 119 LEU A O 1
ATOM 964 N N . ARG A 1 120 ? 11.804 -10.298 -25.037 1 89.15 120 ARG A N 1
ATOM 965 C CA . ARG A 1 120 ? 11.97 -9.463 -26.223 1 89.15 120 ARG A CA 1
ATOM 966 C C . ARG A 1 120 ? 10.623 -9.142 -26.861 1 89.15 120 ARG A C 1
ATOM 968 O O . ARG A 1 120 ? 10.394 -8.016 -27.308 1 89.15 120 ARG A O 1
ATOM 975 N N . SER A 1 121 ? 9.812 -10.1 -26.923 1 88.26 121 SER A N 1
ATOM 976 C CA . SER A 1 121 ? 8.491 -9.92 -27.516 1 88.26 121 SER A CA 1
ATOM 977 C C . SER A 1 121 ? 7.663 -8.912 -26.726 1 88.26 121 SER A C 1
ATOM 979 O O . SER A 1 121 ? 6.729 -8.313 -27.263 1 88.26 121 SER A O 1
ATOM 981 N N . ARG A 1 122 ? 7.978 -8.714 -25.418 1 87.62 122 ARG A N 1
ATOM 982 C CA . ARG A 1 122 ? 7.295 -7.739 -24.573 1 87.62 122 ARG A CA 1
ATOM 983 C C . ARG A 1 122 ? 7.95 -6.366 -24.682 1 87.62 122 ARG A C 1
ATOM 985 O O . ARG A 1 122 ? 7.608 -5.448 -23.934 1 87.62 122 ARG A O 1
ATOM 992 N N . GLY A 1 123 ? 8.921 -6.335 -25.503 1 86.14 123 GLY A N 1
ATOM 993 C CA . GLY A 1 123 ? 9.579 -5.06 -25.741 1 86.14 123 GLY A CA 1
ATOM 994 C C . GLY A 1 123 ? 10.766 -4.822 -24.827 1 86.14 123 GLY A C 1
ATOM 995 O O . GLY A 1 123 ? 11.269 -3.7 -24.734 1 86.14 123 GLY A O 1
ATOM 996 N N . GLU A 1 124 ? 11.107 -5.837 -24.103 1 85.7 124 GLU A N 1
ATOM 997 C CA . GLU A 1 124 ? 12.27 -5.704 -23.231 1 85.7 124 GLU A CA 1
ATOM 998 C C . GLU A 1 124 ? 13.553 -6.094 -23.961 1 85.7 124 GLU A C 1
ATOM 1000 O O . GLU A 1 124 ? 13.549 -7.006 -24.789 1 85.7 124 GLU A O 1
ATOM 1005 N N . ASP A 1 125 ? 14.562 -5.298 -23.636 1 81.47 125 ASP A N 1
ATOM 1006 C CA . ASP A 1 125 ? 15.822 -5.658 -24.279 1 81.47 125 ASP A CA 1
ATOM 1007 C C . ASP A 1 125 ? 16.752 -6.375 -23.303 1 81.47 125 ASP A C 1
ATOM 1009 O O . ASP A 1 125 ? 16.386 -6.612 -22.149 1 81.47 125 ASP A O 1
ATOM 1013 N N . GLU A 1 126 ? 17.841 -6.817 -23.861 1 78.38 126 GLU A N 1
ATOM 1014 C CA . GLU A 1 126 ? 18.769 -7.642 -23.093 1 78.38 126 GLU A CA 1
ATOM 1015 C C . GLU A 1 126 ? 19.36 -6.864 -21.921 1 78.38 126 GLU A C 1
ATOM 1017 O O . GLU A 1 126 ? 19.979 -7.449 -21.03 1 78.38 126 GLU A O 1
ATOM 1022 N N . HIS A 1 127 ? 19.11 -5.552 -21.785 1 80.87 127 HIS A N 1
ATOM 1023 C CA . HIS A 1 127 ? 19.666 -4.726 -20.72 1 80.87 127 HIS A CA 1
ATOM 1024 C C . HIS A 1 127 ? 18.604 -4.377 -19.682 1 80.87 127 HIS A C 1
ATOM 1026 O O . HIS A 1 127 ? 18.882 -3.654 -18.722 1 80.87 127 HIS A O 1
ATOM 1032 N N . SER A 1 128 ? 17.579 -5.007 -19.903 1 84.09 128 SER A N 1
ATOM 1033 C CA . SER A 1 128 ? 16.507 -4.743 -18.948 1 84.09 128 SER A CA 1
ATOM 1034 C C . SER A 1 128 ? 16.804 -5.379 -17.594 1 84.09 128 SER A C 1
ATOM 1036 O O . SER A 1 128 ? 17.653 -6.267 -17.492 1 84.09 128 SER A O 1
ATOM 1038 N N . TRP A 1 129 ? 16.166 -4.852 -16.571 1 84.45 129 TRP A N 1
ATOM 1039 C CA . TRP A 1 129 ? 16.299 -5.39 -15.221 1 84.45 129 TRP A CA 1
ATOM 1040 C C . TRP A 1 129 ? 15.941 -6.872 -15.187 1 84.45 129 TRP A C 1
ATOM 1042 O O . TRP A 1 129 ? 16.679 -7.682 -14.621 1 84.45 129 TRP A O 1
ATOM 1052 N N . SER A 1 130 ? 14.956 -7.267 -15.81 1 85.3 130 SER A N 1
ATOM 1053 C CA . SER A 1 130 ? 14.47 -8.643 -15.817 1 85.3 130 SER A CA 1
ATOM 1054 C C . SER A 1 130 ? 15.449 -9.571 -16.528 1 85.3 130 SER A C 1
ATOM 1056 O O . SER A 1 130 ? 15.745 -10.663 -16.038 1 85.3 130 SER A O 1
ATOM 1058 N N . ALA A 1 131 ? 15.899 -9.167 -17.658 1 84.52 131 ALA A N 1
ATOM 1059 C CA . ALA A 1 131 ? 16.842 -9.977 -18.425 1 84.52 131 ALA A CA 1
ATOM 1060 C C . ALA A 1 131 ? 18.125 -10.22 -17.634 1 84.52 131 ALA A C 1
ATOM 1062 O O . ALA A 1 131 ? 18.701 -11.309 -17.694 1 84.52 131 ALA A O 1
ATOM 1063 N N . GLY A 1 132 ? 18.526 -9.183 -16.888 1 85.77 132 GLY A N 1
ATOM 1064 C CA . GLY A 1 132 ? 19.73 -9.287 -16.08 1 85.77 132 GLY A CA 1
ATOM 1065 C C . GLY A 1 132 ? 19.589 -10.256 -14.921 1 85.77 132 GLY A C 1
ATOM 1066 O O . GLY A 1 132 ? 20.586 -10.659 -14.317 1 85.77 132 GLY A O 1
ATOM 1067 N N . ARG A 1 133 ? 18.403 -10.738 -14.685 1 87.8 133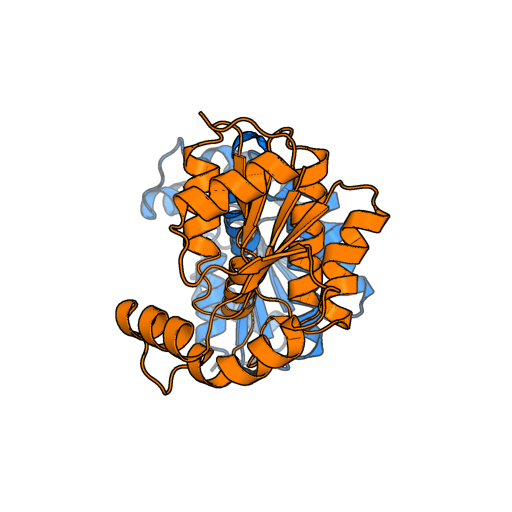 ARG A N 1
ATOM 1068 C CA . ARG A 1 133 ? 18.145 -11.579 -13.521 1 87.8 133 ARG A CA 1
ATOM 1069 C C . ARG A 1 133 ? 17.833 -13.012 -13.939 1 87.8 133 ARG A C 1
ATOM 1071 O O . ARG A 1 133 ? 17.717 -13.9 -13.092 1 87.8 133 ARG A O 1
ATOM 1078 N N . ILE A 1 134 ? 17.733 -13.306 -15.191 1 88.23 134 ILE A N 1
ATOM 1079 C CA . ILE A 1 134 ? 17.245 -14.586 -15.692 1 88.23 134 ILE A CA 1
ATOM 1080 C C . ILE A 1 134 ? 18.121 -15.717 -15.157 1 88.23 134 ILE A C 1
ATOM 1082 O O . ILE A 1 134 ? 17.613 -16.701 -14.614 1 88.23 134 ILE A O 1
ATOM 1086 N N . ASP A 1 135 ? 19.422 -15.604 -15.243 1 88.27 135 ASP A N 1
ATOM 1087 C CA . ASP A 1 135 ? 20.321 -16.684 -14.847 1 88.27 135 ASP A CA 1
ATOM 1088 C C . ASP A 1 135 ? 20.225 -16.957 -13.348 1 88.27 135 ASP A C 1
ATOM 1090 O O 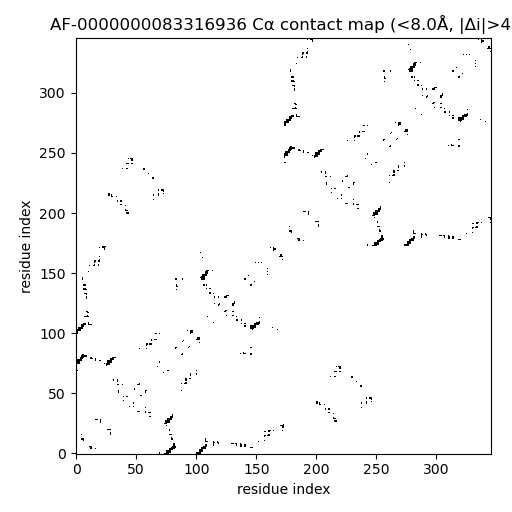. ASP A 1 135 ? 20.182 -18.114 -12.924 1 88.27 135 ASP A O 1
ATOM 1094 N N . GLU A 1 136 ? 20.129 -15.928 -12.635 1 89.02 136 GLU A N 1
ATOM 1095 C CA . GLU A 1 136 ? 19.985 -16.062 -11.188 1 89.02 136 GLU A CA 1
ATOM 1096 C C . GLU A 1 136 ? 18.668 -16.742 -10.825 1 89.02 136 GLU A C 1
ATOM 1098 O O . GLU A 1 136 ? 18.637 -17.635 -9.976 1 89.02 136 GLU A O 1
ATOM 1103 N N . CYS A 1 137 ? 17.647 -16.332 -11.486 1 91.18 137 CYS A N 1
ATOM 1104 C CA . CYS A 1 137 ? 16.328 -16.887 -11.204 1 91.18 137 CYS A CA 1
ATOM 1105 C C . CYS A 1 137 ? 16.258 -18.357 -11.599 1 91.18 137 CYS A C 1
ATOM 1107 O O . CYS A 1 137 ? 15.778 -19.189 -10.828 1 91.18 137 CYS A O 1
ATOM 1109 N N . VAL A 1 138 ? 16.757 -18.664 -12.79 1 88.88 138 VAL A N 1
ATOM 1110 C CA . VAL A 1 138 ? 16.718 -20.037 -13.283 1 88.88 138 VAL A CA 1
ATOM 1111 C C . VAL A 1 138 ? 17.514 -20.945 -12.349 1 88.88 138 VAL A C 1
ATOM 1113 O O . VAL A 1 138 ? 17.054 -22.031 -11.988 1 88.88 138 VAL A O 1
ATOM 1116 N N . SER A 1 139 ? 18.633 -20.453 -11.896 1 88.48 139 SER A N 1
ATOM 1117 C CA . SER A 1 139 ? 19.478 -21.225 -10.991 1 88.48 139 SER A CA 1
ATOM 1118 C C . SER A 1 139 ? 18.793 -21.444 -9.646 1 88.48 139 SER A C 1
ATOM 1120 O O . SER A 1 139 ? 18.764 -22.564 -9.133 1 88.48 139 SER A O 1
ATOM 1122 N N . ALA A 1 140 ? 18.188 -20.433 -9.146 1 88.37 140 ALA A N 1
ATOM 1123 C CA . ALA A 1 140 ? 17.562 -20.492 -7.828 1 88.37 140 ALA A CA 1
ATOM 1124 C C . ALA A 1 140 ? 16.314 -21.369 -7.852 1 88.37 140 ALA A C 1
ATOM 1126 O O . ALA A 1 140 ? 16.016 -22.062 -6.877 1 88.37 140 ALA A O 1
ATOM 1127 N N . LEU A 1 141 ? 15.618 -21.368 -8.959 1 89.8 141 LEU A N 1
ATOM 1128 C CA . LEU A 1 141 ? 14.323 -22.033 -9.049 1 89.8 141 LEU A CA 1
ATOM 1129 C C . LEU A 1 141 ? 14.483 -23.478 -9.509 1 89.8 141 LEU A C 1
ATOM 1131 O O . LEU A 1 141 ? 13.494 -24.197 -9.668 1 89.8 141 LEU A O 1
ATOM 1135 N N . SER A 1 142 ? 15.653 -23.83 -9.65 1 82.68 142 SER A N 1
ATOM 1136 C CA . SER A 1 142 ? 15.929 -25.201 -10.067 1 82.68 142 SER A CA 1
ATOM 1137 C C . SER A 1 142 ? 15.661 -26.188 -8.935 1 82.68 142 SER A C 1
ATOM 1139 O O . SER A 1 142 ? 15.547 -27.393 -9.17 1 82.68 142 SER A O 1
ATOM 1141 N N . VAL A 1 143 ? 15.453 -25.571 -7.749 1 79.86 143 VAL A N 1
ATOM 1142 C CA . VAL A 1 143 ? 15.13 -26.419 -6.606 1 79.86 143 VAL A CA 1
ATOM 1143 C C . VAL A 1 143 ? 13.623 -26.403 -6.36 1 79.86 143 VAL A C 1
ATOM 1145 O O . VAL A 1 143 ? 12.937 -25.447 -6.73 1 79.86 143 VAL A O 1
ATOM 1148 N N . SER A 1 144 ? 13.118 -27.426 -5.841 1 79.03 144 SER A N 1
ATOM 1149 C CA . SER A 1 144 ? 11.674 -27.602 -5.733 1 79.03 144 SER A CA 1
ATOM 1150 C C . SER A 1 144 ? 11.128 -26.931 -4.477 1 79.03 144 SER A C 1
ATOM 1152 O O . SER A 1 144 ? 9.948 -27.079 -4.151 1 79.03 144 SER A O 1
ATOM 1154 N N . GLU A 1 145 ? 11.838 -26.133 -3.92 1 88.62 145 GLU A N 1
ATOM 1155 C CA . GLU A 1 145 ? 11.421 -25.55 -2.648 1 88.62 145 GLU A CA 1
ATOM 1156 C C . GLU A 1 145 ? 10.362 -24.472 -2.856 1 88.62 145 GLU A C 1
ATOM 1158 O O . GLU A 1 145 ? 9.577 -24.182 -1.951 1 88.62 145 GLU A O 1
ATOM 1163 N N . PHE A 1 146 ? 10.247 -24.042 -4.082 1 93.29 146 PHE A N 1
ATOM 1164 C CA . PHE A 1 146 ? 9.39 -22.89 -4.339 1 93.29 146 PHE A CA 1
ATOM 1165 C C . PHE A 1 146 ? 8.069 -23.327 -4.961 1 93.29 146 PHE A C 1
ATOM 1167 O O . PHE A 1 146 ? 7.257 -22.488 -5.359 1 93.29 146 PHE A O 1
ATOM 1174 N N . GLY A 1 147 ? 7.827 -24.636 -5.107 1 94.26 147 GLY A N 1
ATOM 1175 C CA . GLY A 1 147 ? 6.567 -25.127 -5.642 1 94.26 147 GLY A CA 1
ATOM 1176 C C . GLY A 1 147 ? 6.741 -26.265 -6.629 1 94.26 147 GLY A C 1
ATOM 1177 O O . GLY A 1 147 ? 7.867 -26.63 -6.972 1 94.26 147 GLY A O 1
ATOM 1178 N N . LEU A 1 148 ? 5.636 -26.839 -7.078 1 95.32 148 LEU A N 1
ATOM 1179 C CA . LEU A 1 148 ? 5.643 -27.894 -8.086 1 95.32 148 LEU A CA 1
ATOM 1180 C C . LEU A 1 148 ? 6.116 -27.355 -9.432 1 95.32 148 LEU A C 1
ATOM 1182 O O . LEU A 1 148 ? 5.524 -26.419 -9.974 1 95.32 148 LEU A O 1
ATOM 1186 N N . PRO A 1 149 ? 7.153 -27.883 -9.932 1 95.19 149 PRO A N 1
ATOM 1187 C CA . PRO A 1 149 ? 7.68 -27.382 -11.204 1 95.19 149 PRO A CA 1
ATOM 1188 C C . PRO A 1 149 ? 6.79 -27.739 -12.392 1 95.19 149 PRO A C 1
ATOM 1190 O O . PRO A 1 149 ? 6.229 -28.837 -12.441 1 95.19 149 PRO A O 1
ATOM 1193 N N . ILE A 1 150 ? 6.629 -26.826 -13.286 1 96.23 150 ILE A N 1
ATOM 1194 C CA . ILE A 1 150 ? 5.958 -27.024 -14.566 1 96.23 150 ILE A CA 1
ATOM 1195 C C . ILE A 1 150 ? 6.83 -26.481 -15.695 1 96.23 150 ILE A C 1
ATOM 1197 O O . ILE A 1 150 ? 7.048 -25.271 -15.793 1 96.23 150 ILE A O 1
ATOM 1201 N N . VAL A 1 151 ? 7.319 -27.334 -16.513 1 94.71 151 VAL A N 1
ATOM 1202 C CA . VAL A 1 151 ? 8.112 -26.924 -17.668 1 94.71 151 VAL A CA 1
ATOM 1203 C C . VAL A 1 151 ? 7.193 -26.386 -18.762 1 94.71 151 VAL A C 1
ATOM 1205 O O . VAL A 1 151 ? 6.26 -27.07 -19.19 1 94.71 151 VAL A O 1
ATOM 1208 N N . THR A 1 152 ? 7.449 -25.201 -19.235 1 94.71 152 THR A N 1
ATOM 1209 C CA . THR A 1 152 ? 6.449 -24.518 -20.049 1 94.71 152 THR A CA 1
ATOM 1210 C C . THR A 1 152 ? 6.937 -24.359 -21.485 1 94.71 152 THR A C 1
ATOM 1212 O O . THR A 1 152 ? 6.225 -23.816 -22.332 1 94.71 152 THR A O 1
ATOM 1215 N N . ASP A 1 153 ? 8.119 -24.804 -21.846 1 93.69 153 ASP A N 1
ATOM 1216 C CA . ASP A 1 153 ? 8.715 -24.586 -23.161 1 93.69 153 ASP A CA 1
ATOM 1217 C C . ASP A 1 153 ? 7.738 -24.958 -24.274 1 93.69 153 ASP A C 1
ATOM 1219 O O . ASP A 1 153 ? 7.604 -24.228 -25.259 1 93.69 153 ASP A O 1
ATOM 1223 N N . ASP A 1 154 ? 6.99 -26.016 -24.109 1 92.84 154 ASP A N 1
ATOM 1224 C CA . ASP A 1 154 ? 6.136 -26.514 -25.183 1 92.84 154 ASP A CA 1
ATOM 1225 C C . ASP A 1 154 ? 4.665 -26.481 -24.774 1 92.84 154 ASP A C 1
ATOM 1227 O O . ASP A 1 154 ? 3.853 -27.247 -25.296 1 92.84 154 ASP A O 1
ATOM 1231 N N . LEU A 1 155 ? 4.387 -25.704 -23.827 1 94.71 155 LEU A N 1
ATOM 1232 C CA . LEU A 1 155 ? 3.01 -25.6 -23.356 1 94.71 155 LEU A CA 1
ATOM 1233 C C . LEU A 1 155 ? 2.452 -24.204 -23.613 1 94.71 155 LEU A C 1
ATOM 1235 O O . LEU A 1 155 ? 3.163 -23.208 -23.458 1 94.71 155 LEU A O 1
ATOM 1239 N N . SER A 1 156 ? 1.228 -24.163 -24.067 1 94.84 156 SER A N 1
ATOM 1240 C CA . SER A 1 156 ? 0.518 -22.889 -24.119 1 94.84 156 SER A CA 1
ATOM 1241 C C . SER A 1 156 ? 0.1 -22.431 -22.725 1 94.84 156 SER A C 1
ATOM 1243 O O . SER A 1 156 ? 0.042 -23.236 -21.793 1 94.84 156 SER A O 1
ATOM 1245 N N . PRO A 1 157 ? -0.17 -21.197 -22.579 1 94.98 157 PRO A N 1
ATOM 1246 C CA . PRO A 1 157 ? -0.674 -20.715 -21.29 1 94.98 157 PRO A CA 1
ATOM 1247 C C . PRO A 1 157 ? -1.936 -21.446 -20.839 1 94.98 157 PRO A C 1
ATOM 1249 O O . PRO A 1 157 ? -2.123 -21.68 -19.642 1 94.98 157 PRO A O 1
ATOM 1252 N N . GLU A 1 158 ? -2.796 -21.794 -21.799 1 96.19 158 GLU A N 1
ATOM 1253 C CA . GLU A 1 158 ? -4.015 -22.535 -21.491 1 96.19 158 GLU A CA 1
ATOM 1254 C C . GLU A 1 158 ? -3.693 -23.91 -20.912 1 96.19 158 GLU A C 1
ATOM 1256 O O . GLU A 1 158 ? -4.321 -24.344 -19.944 1 96.19 158 GLU A O 1
ATOM 1261 N N . ALA A 1 159 ? -2.733 -24.537 -21.5 1 97.33 159 ALA A N 1
ATOM 1262 C CA . ALA A 1 159 ? -2.329 -25.862 -21.035 1 97.33 159 ALA A CA 1
ATOM 1263 C C . ALA A 1 159 ? -1.73 -25.792 -19.634 1 97.33 159 ALA A C 1
ATOM 1265 O O . ALA A 1 159 ? -1.975 -26.669 -18.802 1 97.33 159 ALA A O 1
ATOM 1266 N N . VAL A 1 160 ? -0.9 -24.805 -19.403 1 97.84 160 VAL A N 1
ATOM 1267 C CA . VAL A 1 160 ? -0.313 -24.61 -18.081 1 97.84 160 VAL A CA 1
ATOM 1268 C C . VAL A 1 160 ? -1.418 -24.376 -17.054 1 97.84 160 VAL A C 1
ATOM 1270 O O . VAL A 1 160 ? -1.406 -24.972 -15.974 1 97.84 160 VAL A O 1
ATOM 1273 N N . ALA A 1 161 ? -2.413 -23.504 -17.395 1 97.9 161 ALA A N 1
ATOM 1274 C CA . ALA A 1 161 ? -3.544 -23.214 -16.517 1 97.9 161 ALA A CA 1
ATOM 1275 C C . ALA A 1 161 ? -4.322 -24.484 -16.186 1 97.9 161 ALA A C 1
ATOM 1277 O O . ALA A 1 161 ? -4.702 -24.705 -15.034 1 97.9 161 ALA A O 1
ATOM 1278 N N . GLU A 1 162 ? -4.521 -25.304 -17.196 1 97.4 162 GLU A N 1
ATOM 1279 C CA . GLU A 1 162 ? -5.239 -26.561 -17.008 1 97.4 162 GLU A CA 1
ATOM 1280 C C . GLU A 1 162 ? -4.499 -27.48 -16.041 1 97.4 162 GLU A C 1
ATOM 1282 O O . GLU A 1 162 ? -5.118 -28.127 -15.194 1 97.4 162 GLU A O 1
ATOM 1287 N N . ARG A 1 163 ? -3.235 -27.527 -16.22 1 97.53 163 ARG A N 1
ATOM 1288 C CA . ARG A 1 163 ? -2.417 -28.366 -15.35 1 97.53 163 ARG A CA 1
ATOM 1289 C C . ARG A 1 163 ? -2.502 -27.899 -13.901 1 97.53 163 ARG A C 1
ATOM 1291 O O . ARG A 1 163 ? -2.666 -28.712 -12.989 1 97.53 163 ARG A O 1
ATOM 1298 N N . ILE A 1 164 ? -2.39 -26.618 -13.689 1 98.11 164 ILE A N 1
ATOM 1299 C CA . ILE A 1 164 ? -2.468 -26.056 -12.345 1 98.11 164 ILE A CA 1
ATOM 1300 C C . ILE A 1 164 ? -3.846 -26.334 -11.748 1 98.11 164 ILE A C 1
ATOM 1302 O O . ILE A 1 164 ? -3.955 -26.769 -10.6 1 98.11 164 ILE A O 1
ATOM 1306 N N . ALA A 1 165 ? -4.879 -26.093 -12.539 1 97.73 165 ALA A N 1
ATOM 1307 C CA . ALA A 1 165 ? -6.244 -26.323 -12.072 1 97.73 165 ALA A CA 1
ATOM 1308 C C . ALA A 1 165 ? -6.444 -27.779 -11.659 1 97.73 165 ALA A C 1
ATOM 1310 O O . ALA A 1 165 ? -7.042 -28.058 -10.618 1 97.73 165 ALA A O 1
ATOM 1311 N N . ALA A 1 166 ? -5.938 -28.666 -12.485 1 97.36 166 ALA A N 1
ATOM 1312 C CA . ALA A 1 166 ? -6.054 -30.094 -12.203 1 97.36 166 ALA A CA 1
ATOM 1313 C C . ALA A 1 166 ? -5.365 -30.452 -10.889 1 97.36 166 ALA A C 1
ATOM 1315 O O . ALA A 1 166 ? -5.921 -31.186 -10.069 1 97.36 166 ALA A O 1
ATOM 1316 N N . GLU A 1 167 ? -4.161 -29.903 -10.693 1 97.25 167 GLU A N 1
ATOM 1317 C CA . GLU A 1 167 ? -3.397 -30.166 -9.477 1 97.25 167 GLU A CA 1
ATOM 1318 C C . GLU A 1 167 ? -4.118 -29.627 -8.245 1 97.25 167 GLU A C 1
ATOM 1320 O O . GLU A 1 167 ? -3.937 -30.142 -7.139 1 97.25 167 GLU A O 1
ATOM 1325 N N . CYS A 1 168 ? -4.951 -28.6 -8.408 1 97.04 168 CYS A N 1
ATOM 1326 C CA . CYS A 1 168 ? -5.63 -27.945 -7.295 1 97.04 168 CYS A CA 1
ATOM 1327 C C . CYS A 1 168 ? -7.049 -28.475 -7.134 1 97.04 168 CYS A C 1
ATOM 1329 O O . CYS A 1 168 ? -7.776 -28.052 -6.234 1 97.04 168 CYS A O 1
ATOM 1331 N N . GLY A 1 169 ? -7.474 -29.333 -8.012 1 96.14 169 GLY A N 1
ATOM 1332 C CA . GLY A 1 169 ? -8.83 -29.858 -7.967 1 96.14 169 GLY A CA 1
ATOM 1333 C C . GLY A 1 169 ? -9.876 -28.846 -8.394 1 96.14 169 GLY A C 1
ATOM 1334 O O . GLY A 1 169 ? -10.993 -28.843 -7.874 1 96.14 169 GLY A O 1
ATOM 1335 N N . LEU A 1 170 ? -9.466 -27.937 -9.209 1 95.21 170 LEU A N 1
ATOM 1336 C CA . LEU A 1 170 ? -10.364 -26.903 -9.71 1 95.21 170 LEU A CA 1
ATOM 1337 C C . LEU A 1 170 ? -10.883 -27.26 -11.099 1 95.21 170 LEU A C 1
ATOM 1339 O O . LEU A 1 170 ? -10.168 -27.875 -11.894 1 95.21 170 LEU A O 1
ATOM 1343 N N . VAL A 1 171 ? -12.121 -26.828 -11.372 1 92.43 171 VAL A N 1
ATOM 1344 C CA . VAL A 1 171 ? -12.729 -27.03 -12.683 1 92.43 171 VAL A CA 1
ATOM 1345 C C . VAL A 1 171 ? -12.786 -25.703 -13.437 1 92.43 171 VAL A C 1
ATOM 1347 O O . VAL A 1 171 ? -13.353 -24.726 -12.943 1 92.43 171 VAL A O 1
ATOM 1350 N N . LEU A 1 172 ? -12.133 -25.666 -14.492 1 92.64 172 LEU A N 1
ATOM 1351 C CA . LEU A 1 172 ? -12.122 -24.469 -15.326 1 92.64 172 LEU A CA 1
ATOM 1352 C C . LEU A 1 172 ? -13.364 -24.41 -16.209 1 92.64 172 LEU A C 1
ATOM 1354 O O . LEU A 1 172 ? -13.851 -25.444 -16.671 1 92.64 172 LEU A O 1
ATOM 1358 N N . VAL A 1 173 ? -13.959 -23.253 -16.27 1 86 173 VAL A N 1
ATOM 1359 C CA . VAL A 1 173 ? -15.17 -23.09 -17.067 1 86 173 VAL A CA 1
ATOM 1360 C C . VAL A 1 173 ? -14.803 -22.648 -18.481 1 86 173 VAL A C 1
ATOM 1362 O O . VAL A 1 173 ? -13.788 -21.977 -18.685 1 86 173 VAL A O 1
ATOM 1365 N N . MET B 1 1 ? 11.209 15.273 11.554 1 95.24 1 MET B N 1
ATOM 1366 C CA . MET B 1 1 ? 9.973 15.834 12.093 1 95.24 1 MET B CA 1
ATOM 1367 C C . MET B 1 1 ? 8.803 15.583 11.148 1 95.24 1 MET B C 1
ATOM 1369 O O . MET B 1 1 ? 8.969 15.609 9.927 1 95.24 1 MET B O 1
ATOM 1373 N N . MET B 1 2 ? 7.669 15.265 11.73 1 97.89 2 MET B N 1
ATOM 1374 C CA . MET B 1 2 ? 6.439 15.111 10.958 1 97.89 2 MET B CA 1
ATOM 1375 C C . MET B 1 2 ? 5.439 16.21 11.303 1 97.89 2 MET B C 1
ATOM 1377 O O . MET B 1 2 ? 5.283 16.568 12.471 1 97.89 2 MET B O 1
ATOM 1381 N N . ILE B 1 3 ? 4.859 16.747 10.311 1 98.43 3 ILE B N 1
ATOM 1382 C CA . ILE B 1 3 ? 3.798 17.732 10.49 1 98.43 3 ILE B CA 1
ATOM 1383 C C . ILE B 1 3 ? 2.48 17.173 9.96 1 98.43 3 ILE B C 1
ATOM 1385 O O . ILE B 1 3 ? 2.319 16.987 8.751 1 98.43 3 ILE B O 1
ATOM 1389 N N . TRP B 1 4 ? 1.598 16.883 10.875 1 98.61 4 TRP B N 1
ATOM 1390 C CA . TRP B 1 4 ? 0.27 16.403 10.509 1 98.61 4 TRP B CA 1
ATOM 1391 C C . TRP B 1 4 ? -0.708 17.564 10.362 1 98.61 4 TRP B C 1
ATOM 1393 O O . TRP B 1 4 ? -0.952 18.303 11.32 1 98.61 4 TRP B O 1
ATOM 1403 N N . ILE B 1 5 ? -1.246 17.71 9.186 1 98.4 5 ILE B N 1
ATOM 1404 C CA . ILE B 1 5 ? -2.21 18.766 8.897 1 98.4 5 ILE B CA 1
ATOM 1405 C C . ILE B 1 5 ? -3.609 18.168 8.772 1 98.4 5 ILE B C 1
ATOM 1407 O O . ILE B 1 5 ? -3.966 17.62 7.726 1 98.4 5 ILE B O 1
ATOM 1411 N N . ASN B 1 6 ? -4.362 18.293 9.797 1 97.93 6 ASN B N 1
ATOM 1412 C CA . ASN B 1 6 ? -5.723 17.777 9.891 1 97.93 6 ASN B CA 1
ATOM 1413 C C . ASN B 1 6 ? -6.755 18.855 9.571 1 97.93 6 ASN B C 1
ATOM 1415 O O . ASN B 1 6 ? -6.397 20.005 9.311 1 97.93 6 ASN B O 1
ATOM 1419 N N . GLY B 1 7 ? -8.049 18.43 9.414 1 96.18 7 GLY B N 1
ATOM 1420 C CA . GLY B 1 7 ? -9.115 19.365 9.09 1 96.18 7 GLY B CA 1
ATOM 1421 C C . GLY B 1 7 ? -10.203 18.753 8.228 1 96.18 7 GLY B C 1
ATOM 1422 O O . GLY B 1 7 ? -9.995 17.71 7.604 1 96.18 7 GLY B O 1
ATOM 1423 N N . ALA B 1 8 ? -11.308 19.447 8.23 1 93.69 8 ALA B N 1
ATOM 1424 C CA . ALA B 1 8 ? -12.417 18.985 7.399 1 93.69 8 ALA B CA 1
ATOM 1425 C C . ALA B 1 8 ? -12.06 19.06 5.917 1 93.69 8 ALA B C 1
ATOM 1427 O O . ALA B 1 8 ? -11.089 19.718 5.539 1 93.69 8 ALA B O 1
ATOM 1428 N N . PHE B 1 9 ? -12.785 18.316 5.145 1 91.47 9 PHE B N 1
ATOM 1429 C CA . PHE B 1 9 ? -12.616 18.41 3.699 1 91.47 9 PHE B CA 1
ATOM 1430 C C . PHE B 1 9 ? -12.848 19.837 3.219 1 91.47 9 PHE B C 1
ATOM 1432 O O . PHE B 1 9 ? -13.804 20.491 3.64 1 91.47 9 PHE B O 1
ATOM 1439 N N . GLY B 1 10 ? -11.943 20.298 2.459 1 91.27 10 GLY B N 1
ATOM 1440 C CA . GLY B 1 10 ? -12.065 21.662 1.967 1 91.27 10 GLY B CA 1
ATOM 1441 C C . GLY B 1 10 ? -11.368 22.679 2.851 1 91.27 10 GLY B C 1
ATOM 1442 O O . GLY B 1 10 ? -11.384 23.877 2.559 1 91.27 10 GLY B O 1
ATOM 1443 N N . SER B 1 11 ? -10.679 22.231 3.862 1 94.6 11 SER B N 1
ATOM 1444 C CA . SER B 1 11 ? -10.104 23.162 4.827 1 94.6 11 SER B CA 1
ATOM 1445 C C . SER B 1 11 ? -8.762 23.701 4.344 1 94.6 11 SER B C 1
ATOM 1447 O O . SER B 1 11 ? -8.21 24.63 4.938 1 94.6 11 SER B O 1
ATOM 1449 N N . GLY B 1 12 ? -8.227 23.117 3.237 1 94.97 12 GLY B N 1
ATOM 1450 C CA . GLY B 1 12 ? -6.985 23.626 2.677 1 94.97 12 GLY B CA 1
ATOM 1451 C C . GLY B 1 12 ? -5.774 22.797 3.06 1 94.97 12 GLY B C 1
ATOM 1452 O O . GLY B 1 12 ? -4.636 23.256 2.934 1 94.97 12 GLY B O 1
ATOM 1453 N N . LYS B 1 13 ? -5.891 21.626 3.553 1 96.81 13 LYS B N 1
ATOM 1454 C CA . LYS B 1 13 ? -4.806 20.769 4.021 1 96.81 13 LYS B CA 1
ATOM 1455 C C . LYS B 1 13 ? -3.781 20.528 2.917 1 96.81 13 LYS B C 1
ATOM 1457 O O . LYS B 1 13 ? -2.586 20.764 3.11 1 96.81 13 LYS B O 1
ATOM 1462 N N . SER B 1 14 ? -4.315 20.032 1.762 1 95.67 14 SER B N 1
ATOM 1463 C CA . SER B 1 14 ? -3.429 19.685 0.655 1 95.67 14 SER B CA 1
ATOM 1464 C C . SER B 1 14 ? -2.696 20.914 0.128 1 95.67 14 SER B C 1
ATOM 1466 O O . SER B 1 14 ? -1.494 20.858 -0.143 1 95.67 14 SER B O 1
ATOM 1468 N N . THR B 1 15 ? -3.407 22.024 -0.02 1 96.02 15 THR B N 1
ATOM 1469 C CA . THR B 1 15 ? -2.81 23.266 -0.496 1 96.02 15 THR B CA 1
ATOM 1470 C C . THR B 1 15 ? -1.733 23.754 0.469 1 96.02 15 THR B C 1
ATOM 1472 O O . THR B 1 15 ? -0.663 24.194 0.044 1 96.02 15 THR B O 1
ATOM 1475 N N . THR B 1 16 ? -2.026 23.729 1.729 1 97.82 16 THR B N 1
ATOM 1476 C CA . THR B 1 16 ? -1.063 24.143 2.744 1 97.82 16 THR B CA 1
ATOM 1477 C C . THR B 1 16 ? 0.173 23.248 2.713 1 97.82 16 THR B C 1
ATOM 1479 O O . THR B 1 16 ? 1.302 23.739 2.776 1 97.82 16 THR B O 1
ATOM 1482 N N . ALA B 1 17 ? -0.011 21.915 2.682 1 97.96 17 ALA B N 1
ATOM 1483 C CA . ALA B 1 17 ? 1.106 20.978 2.607 1 97.96 17 ALA B CA 1
ATOM 1484 C C . ALA B 1 17 ? 1.989 21.273 1.398 1 97.96 17 ALA B C 1
ATOM 1486 O O . ALA B 1 17 ? 3.218 21.233 1.494 1 97.96 17 ALA B O 1
ATOM 1487 N N . GLU B 1 18 ? 1.351 21.598 0.291 1 97.28 18 GLU B N 1
ATOM 1488 C CA . GLU B 1 18 ? 2.085 21.921 -0.929 1 97.28 18 GLU B CA 1
ATOM 1489 C C . GLU B 1 18 ? 2.891 23.206 -0.765 1 97.28 18 GLU B C 1
ATOM 1491 O O . GLU B 1 18 ? 4.024 23.3 -1.239 1 97.28 18 GLU B O 1
ATOM 1496 N N . GLU B 1 19 ? 2.257 24.194 -0.192 1 97.49 19 GLU B N 1
ATOM 1497 C CA . GLU B 1 19 ? 2.956 25.449 0.063 1 97.49 19 GLU B CA 1
ATOM 1498 C C . GLU B 1 19 ? 4.175 25.231 0.955 1 97.49 19 GLU B C 1
ATOM 1500 O O . GLU B 1 19 ? 5.252 25.765 0.683 1 97.49 19 GLU B O 1
ATOM 1505 N N . LEU B 1 20 ? 3.997 24.452 2.033 1 98.09 20 LEU B N 1
ATOM 1506 C CA . LEU B 1 20 ? 5.119 24.116 2.904 1 98.09 20 LEU B CA 1
ATOM 1507 C C . LEU B 1 20 ? 6.21 23.387 2.128 1 98.09 20 LEU B C 1
ATOM 1509 O O . LEU B 1 20 ? 7.393 23.706 2.263 1 98.09 20 LEU B O 1
ATOM 1513 N N . HIS B 1 21 ? 5.796 22.409 1.338 1 97.57 21 HIS B N 1
ATOM 1514 C CA . HIS B 1 21 ? 6.732 21.613 0.552 1 97.57 21 HIS B CA 1
ATOM 1515 C C . HIS B 1 21 ? 7.546 22.492 -0.391 1 97.57 21 HIS B C 1
ATOM 1517 O O . HIS B 1 21 ? 8.745 22.268 -0.575 1 97.57 21 HIS B O 1
ATOM 1523 N N . ARG B 1 22 ? 6.864 23.434 -1.001 1 96.51 22 ARG B N 1
ATOM 1524 C CA . ARG B 1 22 ? 7.515 24.358 -1.924 1 96.51 22 ARG B CA 1
ATOM 1525 C C . ARG B 1 22 ? 8.588 25.177 -1.214 1 96.51 22 ARG B C 1
ATOM 1527 O O . ARG B 1 22 ? 9.652 25.438 -1.779 1 96.51 22 ARG B O 1
ATOM 1534 N N . CYS B 1 23 ? 8.334 25.524 0.006 1 96.26 23 CYS B N 1
ATOM 1535 C CA . CYS B 1 23 ? 9.193 26.458 0.725 1 96.26 23 CYS B CA 1
ATOM 1536 C C . CYS B 1 23 ? 10.163 25.716 1.636 1 96.26 23 CYS B C 1
ATOM 1538 O O . CYS B 1 23 ? 10.97 26.338 2.329 1 96.26 23 CYS B O 1
ATOM 1540 N N . LEU B 1 24 ? 10.089 24.386 1.681 1 95.15 24 LEU B N 1
ATOM 1541 C CA . LEU B 1 24 ? 10.981 23.533 2.457 1 95.15 24 LEU B CA 1
ATOM 1542 C C . LEU B 1 24 ? 11.68 22.518 1.559 1 95.15 24 LEU B C 1
ATOM 1544 O O . LEU B 1 24 ? 11.152 21.431 1.315 1 95.15 24 LEU B O 1
ATOM 1548 N N . PRO B 1 25 ? 12.804 22.775 1.013 1 87.75 25 PRO B N 1
ATOM 1549 C CA . PRO B 1 25 ? 13.455 21.929 0.011 1 87.75 25 PRO B CA 1
ATOM 1550 C C . PRO B 1 25 ? 13.669 20.497 0.496 1 87.75 25 PRO B C 1
ATOM 1552 O O . PRO B 1 25 ? 13.617 19.557 -0.301 1 87.75 25 PRO B O 1
ATOM 1555 N N . ASP B 1 26 ? 13.904 20.269 1.728 1 91.92 26 ASP B N 1
ATOM 1556 C CA . ASP B 1 26 ? 14.123 18.918 2.237 1 91.92 26 ASP B CA 1
ATOM 1557 C C . ASP B 1 26 ? 12.875 18.386 2.937 1 91.92 26 ASP B C 1
ATOM 1559 O O . ASP B 1 26 ? 12.914 18.063 4.126 1 91.92 26 ASP B O 1
ATOM 1563 N N . SER B 1 27 ? 11.763 18.394 2.162 1 96.95 27 SER B N 1
ATOM 1564 C CA . SER B 1 27 ? 10.506 17.89 2.707 1 96.95 27 SER B CA 1
ATOM 1565 C C . SER B 1 27 ? 9.863 16.876 1.767 1 96.95 27 SER B C 1
ATOM 1567 O O . SER B 1 27 ? 10.276 16.742 0.614 1 96.95 27 SER B O 1
ATOM 1569 N N . PHE B 1 28 ? 8.998 16.09 2.263 1 97.7 28 PHE B N 1
ATOM 1570 C CA . PHE B 1 28 ? 8.254 15.07 1.532 1 97.7 28 PHE B CA 1
ATOM 1571 C C . PHE B 1 28 ? 6.782 15.087 1.926 1 97.7 28 PHE B C 1
ATOM 1573 O O . PHE B 1 28 ? 6.452 15.101 3.113 1 97.7 28 PHE B O 1
ATOM 1580 N N . VAL B 1 29 ? 5.921 15.163 0.918 1 98.21 29 VAL B N 1
ATOM 1581 C CA . VAL B 1 29 ? 4.487 15.109 1.18 1 98.21 29 VAL B CA 1
ATOM 1582 C C . VAL B 1 29 ? 4.012 13.658 1.16 1 98.21 29 VAL B C 1
ATOM 1584 O O . VAL B 1 29 ? 4.106 12.982 0.133 1 98.21 29 VAL B O 1
ATOM 1587 N N . TYR B 1 30 ? 3.517 13.181 2.266 1 98.47 30 TYR B N 1
ATOM 1588 C CA . TYR B 1 30 ? 2.955 11.84 2.393 1 98.47 30 TYR B CA 1
ATOM 1589 C C . TYR B 1 30 ? 1.435 11.891 2.476 1 98.47 30 TYR B C 1
ATOM 1591 O O . TYR B 1 30 ? 0.877 12.413 3.445 1 98.47 30 TYR B O 1
ATOM 1599 N N . ASP B 1 31 ? 0.786 11.366 1.525 1 98.06 31 ASP B N 1
ATOM 1600 C CA . ASP B 1 31 ? -0.673 11.335 1.485 1 98.06 31 ASP B CA 1
ATOM 1601 C C . ASP B 1 31 ? -1.206 9.982 1.95 1 98.06 31 ASP B C 1
ATOM 1603 O O . ASP B 1 31 ? -1.259 9.029 1.17 1 98.06 31 ASP B O 1
ATOM 1607 N N . PRO B 1 32 ? -1.759 9.914 3.173 1 98.18 32 PRO B N 1
ATOM 1608 C CA . PRO B 1 32 ? -2.234 8.634 3.702 1 98.18 32 PRO B CA 1
ATOM 1609 C C . PRO B 1 32 ? -3.373 8.04 2.876 1 98.18 32 PRO B C 1
ATOM 1611 O O . PRO B 1 32 ? -3.671 6.849 2.995 1 98.18 32 PRO B O 1
ATOM 1614 N N . GLU B 1 33 ? -4.072 8.832 2.084 1 96.57 33 GLU B N 1
ATOM 1615 C CA . GLU B 1 33 ? -5.169 8.336 1.257 1 96.57 33 GLU B CA 1
ATOM 1616 C C . GLU B 1 33 ? -4.673 7.313 0.24 1 96.57 33 GLU B C 1
ATOM 1618 O O . GLU B 1 33 ? -5.418 6.417 -0.161 1 96.57 33 GLU B O 1
ATOM 1623 N N . GLN B 1 34 ? -3.409 7.427 -0.152 1 97.87 34 GLN B N 1
ATOM 1624 C CA . GLN B 1 34 ? -2.857 6.557 -1.185 1 97.87 34 GLN B CA 1
ATOM 1625 C C . GLN B 1 34 ? -2.89 5.095 -0.749 1 97.87 34 GLN B C 1
ATOM 1627 O O . GLN B 1 34 ? -3.092 4.201 -1.573 1 97.87 34 GLN B O 1
ATOM 1632 N N . ALA B 1 35 ? -2.652 4.88 0.545 1 98.33 35 ALA B N 1
ATOM 1633 C CA . ALA B 1 35 ? -2.75 3.512 1.049 1 98.33 35 ALA B CA 1
ATOM 1634 C C . ALA B 1 35 ? -4.167 2.968 0.889 1 98.33 35 ALA B C 1
ATOM 1636 O O . ALA B 1 35 ? -4.355 1.777 0.631 1 98.33 35 ALA B O 1
ATOM 1637 N N . GLY B 1 36 ? -5.214 3.812 1.107 1 97.74 36 GLY B N 1
ATOM 1638 C CA . GLY B 1 36 ? -6.591 3.404 0.882 1 97.74 36 GLY B CA 1
ATOM 1639 C C . GLY B 1 36 ? -6.865 2.992 -0.552 1 97.74 36 GLY B C 1
ATOM 1640 O O . GLY B 1 36 ? -7.474 1.949 -0.798 1 97.74 36 GLY B O 1
ATOM 1641 N N . TYR B 1 37 ? -6.373 3.807 -1.474 1 96.77 37 TYR B N 1
ATOM 1642 C CA . TYR B 1 37 ? -6.515 3.484 -2.889 1 96.77 37 TYR B CA 1
ATOM 1643 C C . TYR B 1 37 ? -5.805 2.178 -3.225 1 96.77 37 TYR B C 1
ATOM 1645 O O . TYR B 1 37 ? -6.351 1.334 -3.94 1 96.77 37 TYR B O 1
ATOM 1653 N N . PHE B 1 38 ? -4.656 2.065 -2.716 1 98.28 38 PHE B N 1
ATOM 1654 C CA . PHE B 1 38 ? -3.856 0.866 -2.937 1 98.28 38 PHE B CA 1
ATOM 1655 C C . PHE B 1 38 ? -4.602 -0.377 -2.469 1 98.28 38 PHE B C 1
ATOM 1657 O O . PHE B 1 38 ? -4.687 -1.368 -3.197 1 98.28 38 PHE B O 1
ATOM 1664 N N . ILE B 1 39 ? -5.144 -0.349 -1.227 1 97.95 39 ILE B N 1
ATOM 1665 C CA . ILE B 1 39 ? -5.88 -1.48 -0.672 1 97.95 39 ILE B CA 1
ATOM 1666 C C . ILE B 1 39 ? -7.074 -1.806 -1.565 1 97.95 39 ILE B C 1
ATOM 1668 O O . ILE B 1 39 ? -7.311 -2.971 -1.894 1 97.95 39 ILE B O 1
ATOM 1672 N N . ARG B 1 40 ? -7.783 -0.788 -1.978 1 96.47 40 ARG B N 1
ATOM 1673 C CA . ARG B 1 40 ? -8.969 -0.975 -2.806 1 96.47 40 ARG B CA 1
ATOM 1674 C C . ARG B 1 40 ? -8.61 -1.625 -4.138 1 96.47 40 ARG B C 1
ATOM 1676 O O . ARG B 1 40 ? -9.353 -2.47 -4.643 1 96.47 40 ARG B O 1
ATOM 1683 N N . GLN B 1 41 ? -7.485 -1.265 -4.669 1 96.51 41 GLN B N 1
ATOM 1684 C CA . GLN B 1 41 ? -7.071 -1.763 -5.976 1 96.51 41 GLN B CA 1
ATOM 1685 C C . GLN B 1 41 ? -6.547 -3.193 -5.88 1 96.51 41 GLN B C 1
ATOM 1687 O O . GLN B 1 41 ? -6.494 -3.909 -6.882 1 96.51 41 GLN B O 1
ATOM 1692 N N . ASN B 1 42 ? -6.184 -3.598 -4.709 1 97.42 42 ASN B N 1
ATOM 1693 C CA . ASN B 1 42 ? -5.494 -4.876 -4.575 1 97.42 42 ASN B CA 1
ATOM 1694 C C . ASN B 1 42 ? -6.282 -5.85 -3.704 1 97.42 42 ASN B C 1
ATOM 1696 O O . ASN B 1 42 ? -5.711 -6.782 -3.135 1 97.42 42 ASN B O 1
ATOM 1700 N N . THR B 1 43 ? -7.511 -5.603 -3.506 1 97.04 43 THR B N 1
ATOM 1701 C CA . THR B 1 43 ? -8.431 -6.524 -2.848 1 97.04 43 THR B CA 1
ATOM 1702 C C . THR B 1 43 ? -9.707 -6.692 -3.668 1 97.04 43 THR B C 1
ATOM 1704 O O . THR B 1 43 ? -10.086 -5.797 -4.427 1 97.04 43 THR B O 1
ATOM 1707 N N . PRO B 1 44 ? -10.4 -7.841 -3.463 1 95.61 44 PRO B N 1
ATOM 1708 C CA . PRO B 1 44 ? -11.689 -8.014 -4.137 1 95.61 44 PRO B CA 1
ATOM 1709 C C . PRO B 1 44 ? -12.715 -6.961 -3.726 1 95.61 44 PRO B C 1
ATOM 1711 O O . PRO B 1 44 ? -12.756 -6.554 -2.562 1 95.61 44 PRO B O 1
ATOM 1714 N N . GLY B 1 45 ? -13.59 -6.577 -4.676 1 93.43 45 GLY B N 1
ATOM 1715 C CA . GLY B 1 45 ? -14.576 -5.53 -4.467 1 93.43 45 GLY B CA 1
ATOM 1716 C C . GLY B 1 45 ? -15.475 -5.786 -3.272 1 93.43 45 GLY B C 1
ATOM 1717 O O . GLY B 1 45 ? -15.817 -4.859 -2.535 1 93.43 45 GLY B O 1
ATOM 1718 N N . ARG B 1 46 ? -15.782 -7.03 -3.054 1 93.2 46 ARG B N 1
ATOM 1719 C CA . ARG B 1 46 ? -16.685 -7.414 -1.974 1 93.2 46 ARG B CA 1
ATOM 1720 C C . ARG B 1 46 ? -16.089 -7.071 -0.613 1 93.2 46 ARG B C 1
ATOM 1722 O O . ARG B 1 46 ? -16.799 -7.049 0.394 1 93.2 46 ARG B O 1
ATOM 1729 N N . LEU B 1 47 ? -14.741 -6.831 -0.584 1 94.74 47 LEU B N 1
ATOM 1730 C CA . LEU B 1 47 ? -14.065 -6.56 0.681 1 94.74 47 LEU B CA 1
ATOM 1731 C C . LEU B 1 47 ? -13.935 -5.059 0.917 1 94.74 47 LEU B C 1
ATOM 1733 O O . LEU B 1 47 ? -13.463 -4.632 1.973 1 94.74 47 LEU B O 1
ATOM 1737 N N . HIS B 1 48 ? -14.329 -4.212 0.019 1 94.95 48 HIS B N 1
ATOM 1738 C CA . HIS B 1 48 ? -14.161 -2.767 0.133 1 94.95 48 HIS B CA 1
ATOM 1739 C C . HIS B 1 48 ? -15.037 -2.196 1.243 1 94.95 48 HIS B C 1
ATOM 1741 O O . HIS B 1 48 ? -16.203 -2.573 1.375 1 94.95 48 HIS B O 1
ATOM 1747 N N . LEU B 1 49 ? -14.43 -1.371 1.98 1 94.33 49 LEU B N 1
ATOM 1748 C CA . LEU B 1 49 ? -15.151 -0.609 2.994 1 94.33 49 LEU B CA 1
ATOM 1749 C C . LEU B 1 49 ? -15.465 0.798 2.497 1 94.33 49 LEU B C 1
ATOM 1751 O O . LEU B 1 49 ? -14.68 1.386 1.75 1 94.33 49 LEU B O 1
ATOM 1755 N N . PRO B 1 50 ? -16.591 1.374 2.848 1 91.64 50 PRO B N 1
ATOM 1756 C CA . PRO B 1 50 ? -16.937 2.724 2.397 1 91.64 50 PRO B CA 1
ATOM 1757 C C . PRO B 1 50 ? -15.875 3.758 2.762 1 91.64 50 PRO B C 1
ATOM 1759 O O . PRO B 1 50 ? -15.54 4.62 1.945 1 91.64 50 PRO B O 1
ATOM 1762 N N . ASP B 1 51 ? -15.347 3.685 3.933 1 93.29 51 ASP B N 1
ATOM 1763 C CA . ASP B 1 51 ? -14.247 4.517 4.411 1 93.29 51 ASP B CA 1
ATOM 1764 C C . ASP B 1 51 ? -13.006 3.674 4.699 1 93.29 51 ASP B C 1
ATOM 1766 O O . ASP B 1 51 ? -13.04 2.78 5.547 1 93.29 51 ASP B O 1
ATOM 1770 N N . PHE B 1 52 ? -11.905 3.99 4.04 1 94 52 PHE B N 1
ATOM 1771 C CA . PHE B 1 52 ? -10.703 3.18 4.205 1 94 52 PHE B CA 1
ATOM 1772 C C . PHE B 1 52 ? -10.132 3.34 5.609 1 94 52 PHE B C 1
ATOM 1774 O O . PHE B 1 52 ? -9.41 2.466 6.094 1 94 52 PHE B O 1
ATOM 1781 N N . GLN B 1 53 ? -10.478 4.405 6.257 1 94.81 53 GLN B N 1
ATOM 1782 C CA . GLN B 1 53 ? -9.955 4.603 7.605 1 94.81 53 GLN B CA 1
ATOM 1783 C C . GLN B 1 53 ? -10.466 3.525 8.557 1 94.81 53 GLN B C 1
ATOM 1785 O O . GLN B 1 53 ? -9.869 3.285 9.609 1 94.81 53 GLN B O 1
ATOM 1790 N N . ASP B 1 54 ? -11.595 2.888 8.217 1 95.99 54 ASP B N 1
ATOM 1791 C CA . ASP B 1 54 ? -12.169 1.825 9.037 1 95.99 54 ASP B CA 1
ATOM 1792 C C . ASP B 1 54 ? -11.387 0.524 8.875 1 95.99 54 ASP B C 1
ATOM 1794 O O . ASP B 1 54 ? -11.616 -0.44 9.609 1 95.99 54 ASP B O 1
ATOM 1798 N N . ASP B 1 55 ? -10.52 0.482 7.943 1 95.91 55 ASP B N 1
ATOM 1799 C CA . ASP B 1 55 ? -9.705 -0.698 7.667 1 95.91 55 ASP B CA 1
ATOM 1800 C C . ASP B 1 55 ? -8.43 -0.693 8.507 1 95.91 55 ASP B C 1
ATOM 1802 O O . ASP B 1 55 ? -7.575 0.179 8.341 1 95.91 55 ASP B O 1
ATOM 1806 N N . PRO B 1 56 ? -8.248 -1.684 9.356 1 96.19 56 PRO B N 1
ATOM 1807 C CA . PRO B 1 56 ? -7.024 -1.741 10.158 1 96.19 56 PRO B CA 1
ATOM 1808 C C . PRO B 1 56 ? -5.761 -1.812 9.304 1 96.19 56 PRO B C 1
ATOM 1810 O O . PRO B 1 56 ? -4.702 -1.335 9.719 1 96.19 56 PRO B O 1
ATOM 1813 N N . LEU B 1 57 ? -5.871 -2.363 8.111 1 96.93 57 LEU B N 1
ATOM 1814 C CA . LEU B 1 57 ? -4.712 -2.444 7.228 1 96.93 57 LEU B CA 1
ATOM 1815 C C . LEU B 1 57 ? -4.271 -1.054 6.782 1 96.93 57 LEU B C 1
ATOM 1817 O O . LEU B 1 57 ? -3.077 -0.809 6.591 1 96.93 57 LEU B O 1
ATOM 1821 N N . TRP B 1 58 ? -5.295 -0.169 6.55 1 98.15 58 TRP B N 1
ATOM 1822 C CA . TRP B 1 58 ? -4.967 1.208 6.196 1 98.15 58 TRP B CA 1
ATOM 1823 C C . TRP B 1 58 ? -4.119 1.862 7.282 1 98.15 58 TRP B C 1
ATOM 1825 O O . TRP B 1 58 ? -3.091 2.477 6.989 1 98.15 58 TRP B O 1
ATOM 1835 N N . ARG B 1 59 ? -4.486 1.707 8.501 1 97.88 59 ARG B N 1
ATOM 1836 C CA . ARG B 1 59 ? -3.765 2.304 9.62 1 97.88 59 ARG B CA 1
ATOM 1837 C C . ARG B 1 59 ? -2.399 1.652 9.802 1 97.88 59 ARG B C 1
ATOM 1839 O O . ARG B 1 59 ? -1.405 2.339 10.045 1 97.88 59 ARG B O 1
ATOM 1846 N N . SER B 1 60 ? -2.357 0.368 9.622 1 97.41 60 SER B N 1
ATOM 1847 C CA . SER B 1 60 ? -1.105 -0.363 9.779 1 97.41 60 SER B CA 1
ATOM 1848 C C . SER B 1 60 ? -0.097 0.027 8.703 1 97.41 60 SER B C 1
ATOM 1850 O O . SER B 1 60 ? 1.077 0.257 8.999 1 97.41 60 SER B O 1
ATOM 1852 N N . ILE B 1 61 ? -0.553 0.081 7.476 1 98.13 61 ILE B N 1
ATOM 1853 C CA . ILE B 1 61 ? 0.32 0.417 6.357 1 98.13 61 ILE B CA 1
ATOM 1854 C C . ILE B 1 61 ? 0.845 1.842 6.522 1 98.13 61 ILE B C 1
ATOM 1856 O O . ILE B 1 61 ? 2.05 2.081 6.421 1 98.13 61 ILE B O 1
ATOM 1860 N N . ASN B 1 62 ? -0.052 2.778 6.805 1 98.58 62 ASN B N 1
ATOM 1861 C CA . ASN B 1 62 ? 0.381 4.155 7.016 1 98.58 62 ASN B CA 1
ATOM 1862 C C . ASN B 1 62 ? 1.349 4.265 8.192 1 98.58 62 ASN B C 1
ATOM 1864 O O . ASN B 1 62 ? 2.377 4.936 8.094 1 98.58 62 ASN B O 1
ATOM 1868 N N . GLY B 1 63 ? 0.999 3.616 9.322 1 98.2 63 GLY B N 1
ATOM 1869 C CA . GLY B 1 63 ? 1.881 3.645 10.478 1 98.2 63 GLY B CA 1
ATOM 1870 C C . GLY B 1 63 ? 3.271 3.117 10.182 1 98.2 63 GLY B C 1
ATOM 1871 O O . GLY B 1 63 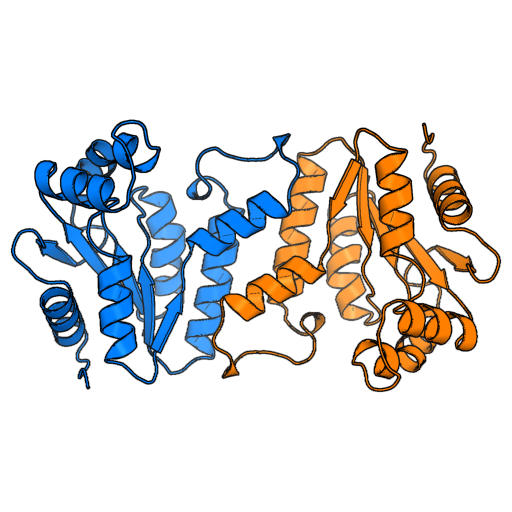? 4.268 3.708 10.602 1 98.2 63 GLY B O 1
ATOM 1872 N N . SER B 1 64 ? 3.349 2.03 9.462 1 97.74 64 SER B N 1
ATOM 1873 C CA . SER B 1 64 ? 4.628 1.398 9.153 1 97.74 64 SER B CA 1
ATOM 1874 C C . SER B 1 64 ? 5.454 2.257 8.201 1 97.74 64 SER B C 1
ATOM 1876 O O . SER B 1 64 ? 6.659 2.427 8.398 1 97.74 64 SER B O 1
ATOM 1878 N N . LEU B 1 65 ? 4.818 2.801 7.158 1 97.94 65 LEU B N 1
ATOM 1879 C CA . LEU B 1 65 ? 5.522 3.646 6.199 1 97.94 65 LEU B CA 1
ATOM 1880 C C . LEU B 1 65 ? 6.041 4.914 6.87 1 97.94 65 LEU B C 1
ATOM 1882 O O . LEU B 1 65 ? 7.207 5.278 6.701 1 97.94 65 LEU B O 1
ATOM 1886 N N . LEU B 1 66 ? 5.181 5.535 7.665 1 98.33 66 LEU B N 1
ATOM 1887 C CA . LEU B 1 66 ? 5.57 6.771 8.335 1 98.33 66 LEU B CA 1
ATOM 1888 C C . LEU B 1 66 ? 6.687 6.516 9.341 1 98.33 66 LEU B C 1
ATOM 1890 O O . LEU B 1 66 ? 7.614 7.32 9.464 1 98.33 66 LEU B O 1
ATOM 1894 N N . SER B 1 67 ? 6.585 5.411 10.067 1 97.66 67 SER B N 1
ATOM 1895 C CA . SER B 1 67 ? 7.64 5.035 11.002 1 97.66 67 SER B CA 1
ATOM 1896 C C . SER B 1 67 ? 8.973 4.847 10.285 1 97.66 67 SER B C 1
ATOM 1898 O O . SER B 1 67 ? 10.007 5.333 10.749 1 97.66 67 SER B O 1
ATOM 1900 N N . ARG B 1 68 ? 8.947 4.189 9.171 1 96.23 68 ARG B N 1
ATOM 1901 C CA . ARG B 1 68 ? 10.162 3.968 8.394 1 96.23 68 ARG B CA 1
ATOM 1902 C C . ARG B 1 68 ? 10.751 5.289 7.91 1 96.23 68 ARG B C 1
ATOM 1904 O O . ARG B 1 68 ? 11.95 5.531 8.057 1 96.23 68 ARG B O 1
ATOM 1911 N N . ILE B 1 69 ? 9.88 6.125 7.357 1 97.14 69 ILE B N 1
ATOM 1912 C CA . ILE B 1 69 ? 10.352 7.401 6.829 1 97.14 69 ILE B CA 1
ATOM 1913 C C . ILE B 1 69 ? 10.956 8.234 7.957 1 97.14 69 ILE B C 1
ATOM 1915 O O . ILE B 1 69 ? 12.036 8.809 7.803 1 97.14 69 ILE B O 1
ATOM 1919 N N . ALA B 1 70 ? 10.299 8.249 9.06 1 96 70 ALA B N 1
ATOM 1920 C CA . ALA B 1 70 ? 10.762 9.035 10.201 1 96 70 ALA B CA 1
ATOM 1921 C C . ALA B 1 70 ? 12.151 8.588 10.648 1 96 70 ALA B C 1
ATOM 1923 O O . ALA B 1 70 ? 12.964 9.407 11.084 1 96 70 ALA B O 1
ATOM 1924 N N . ARG B 1 71 ? 12.438 7.339 10.489 1 94.8 71 ARG B N 1
ATOM 1925 C CA . ARG B 1 71 ? 13.688 6.773 10.985 1 94.8 71 ARG B CA 1
ATOM 1926 C C . ARG B 1 71 ? 14.808 6.939 9.963 1 94.8 71 ARG B C 1
ATOM 1928 O O . ARG B 1 71 ? 15.98 7.05 10.331 1 94.8 71 ARG B O 1
ATOM 1935 N N . GLU B 1 72 ? 14.424 6.983 8.733 1 95.45 72 GLU B N 1
ATOM 1936 C CA . GLU B 1 72 ? 15.459 6.844 7.714 1 95.45 72 GLU B CA 1
ATOM 1937 C C . GLU B 1 72 ? 15.597 8.121 6.89 1 95.45 72 GLU B C 1
ATOM 1939 O O . GLU B 1 72 ? 16.568 8.285 6.148 1 95.45 72 GLU B O 1
ATOM 1944 N N . TYR B 1 73 ? 14.614 8.982 6.99 1 94.22 73 TYR B N 1
ATOM 1945 C CA . TYR B 1 73 ? 14.602 10.234 6.241 1 94.22 73 TYR B CA 1
ATOM 1946 C C . TYR B 1 73 ? 14.838 11.424 7.163 1 94.22 73 TYR B C 1
ATOM 1948 O O . TYR B 1 73 ? 14.209 11.534 8.218 1 94.22 73 TYR B O 1
ATOM 1956 N N . THR B 1 74 ? 15.716 12.355 6.802 1 93.2 74 THR B N 1
ATOM 1957 C CA . THR B 1 74 ? 16.12 13.449 7.678 1 93.2 74 THR B CA 1
ATOM 1958 C C . THR B 1 74 ? 15.266 14.688 7.425 1 93.2 74 THR B C 1
ATOM 1960 O O . THR B 1 74 ? 15.251 15.615 8.238 1 93.2 74 THR B O 1
ATOM 1963 N N . GLY B 1 75 ? 14.57 14.716 6.329 1 94.76 75 GLY B N 1
ATOM 1964 C CA . GLY B 1 75 ? 13.763 15.88 6.001 1 94.76 75 GLY B CA 1
ATOM 1965 C C . GLY B 1 75 ? 12.425 15.899 6.714 1 94.76 75 GLY B C 1
ATOM 1966 O O . GLY B 1 75 ? 12.121 14.999 7.499 1 94.76 75 GLY B O 1
ATOM 1967 N N . THR B 1 76 ? 11.679 16.966 6.492 1 97.12 76 THR B N 1
ATOM 1968 C CA . THR B 1 76 ? 10.362 17.145 7.093 1 97.12 76 THR B CA 1
ATOM 1969 C C . THR B 1 76 ? 9.302 16.373 6.314 1 97.12 76 THR B C 1
ATOM 1971 O O . THR B 1 76 ? 9.29 16.395 5.081 1 97.12 76 THR B O 1
ATOM 1974 N N . ILE B 1 77 ? 8.455 15.655 7.008 1 98.13 77 ILE B N 1
ATOM 1975 C CA . ILE B 1 77 ? 7.356 14.923 6.387 1 98.13 77 ILE B CA 1
ATOM 1976 C C . ILE B 1 77 ? 6.046 15.678 6.602 1 98.13 77 ILE B C 1
ATOM 1978 O O . ILE B 1 77 ? 5.684 15.995 7.738 1 98.13 77 ILE B O 1
ATOM 1982 N N . LEU B 1 78 ? 5.357 16.01 5.552 1 98.67 78 LEU B N 1
ATOM 1983 C CA . LEU B 1 78 ? 4.095 16.741 5.578 1 98.67 78 LEU B CA 1
ATOM 1984 C C . LEU B 1 78 ? 2.921 15.81 5.291 1 98.67 78 LEU B C 1
ATOM 1986 O O . LEU B 1 78 ? 2.871 15.175 4.235 1 98.67 78 LEU B O 1
ATOM 1990 N N . ILE B 1 79 ? 1.973 15.71 6.224 1 98.71 79 ILE B N 1
ATOM 1991 C CA . ILE B 1 79 ? 0.911 14.715 6.126 1 98.71 79 ILE B CA 1
ATOM 1992 C C . ILE B 1 79 ? -0.449 15.407 6.154 1 98.71 79 ILE B C 1
ATOM 1994 O O . ILE B 1 79 ? -0.987 15.689 7.228 1 98.71 79 ILE B O 1
ATOM 1998 N N . PRO B 1 80 ? -1.07 15.657 5.028 1 98.41 80 PRO B N 1
ATOM 1999 C CA . PRO B 1 80 ? -2.437 16.179 4.971 1 98.41 80 PRO B CA 1
ATOM 2000 C C . PRO B 1 80 ? -3.492 15.076 5.018 1 98.41 80 PRO B C 1
ATOM 2002 O O . PRO B 1 80 ? -3.663 14.339 4.043 1 98.41 80 PRO B O 1
ATOM 2005 N N . MET B 1 81 ? -4.161 14.973 6.084 1 97.43 81 MET B N 1
ATOM 2006 C CA . MET B 1 81 ? -5.165 13.92 6.202 1 97.43 81 MET B CA 1
ATOM 2007 C C . MET B 1 81 ? -6.193 14.266 7.273 1 97.43 81 MET B C 1
ATOM 2009 O O . MET B 1 81 ? -5.835 14.741 8.353 1 97.43 81 MET B O 1
ATOM 2013 N N . THR B 1 82 ? -7.438 14.018 6.939 1 96.23 82 THR B N 1
ATOM 2014 C CA . THR B 1 82 ? -8.521 14.179 7.902 1 96.23 82 THR B CA 1
ATOM 2015 C C . THR B 1 82 ? -8.687 12.918 8.746 1 96.23 82 THR B C 1
ATOM 2017 O O . THR B 1 82 ? -8.987 11.846 8.217 1 96.23 82 THR B O 1
ATOM 2020 N N . ILE B 1 83 ? -8.489 13.02 9.99 1 96.5 83 ILE B N 1
ATOM 2021 C CA . ILE B 1 83 ? -8.852 11.979 10.945 1 96.5 83 ILE B CA 1
ATOM 2022 C C . ILE B 1 83 ? -9.683 12.582 12.075 1 96.5 83 ILE B C 1
ATOM 2024 O O . ILE B 1 83 ? -9.226 13.49 12.774 1 96.5 83 ILE B O 1
ATOM 2028 N N . VAL B 1 84 ? -10.871 12.039 12.215 1 95.05 84 VAL B N 1
ATOM 2029 C CA . VAL B 1 84 ? -11.752 12.592 13.239 1 95.05 84 VAL B CA 1
ATOM 2030 C C . VAL B 1 84 ? -12.083 11.517 14.271 1 95.05 84 VAL B C 1
ATOM 2032 O O . VAL B 1 84 ? -12.612 11.819 15.343 1 95.05 84 VAL B O 1
ATOM 2035 N N . ASN B 1 85 ? -11.859 10.285 13.935 1 95.26 85 ASN B N 1
ATOM 2036 C CA . ASN B 1 85 ? -12.048 9.194 14.885 1 95.26 85 ASN B CA 1
ATOM 2037 C C . ASN B 1 85 ? -10.894 9.111 15.88 1 95.26 85 ASN B C 1
ATOM 2039 O O . ASN B 1 85 ? -9.742 8.924 15.486 1 95.26 85 ASN B O 1
ATOM 2043 N N . ARG B 1 86 ? -11.184 9.211 17.102 1 95.01 86 ARG B N 1
ATOM 2044 C CA . ARG B 1 86 ? -10.18 9.279 18.158 1 95.01 86 ARG B CA 1
ATOM 2045 C C . ARG B 1 86 ? -9.348 8.002 18.205 1 95.01 86 ARG B C 1
ATOM 2047 O O . ARG B 1 86 ? -8.143 8.049 18.463 1 95.01 86 ARG B O 1
ATOM 2054 N N . ASP B 1 87 ? -9.957 6.903 18.024 1 96.51 87 ASP B N 1
ATOM 2055 C CA . ASP B 1 87 ? -9.24 5.633 18.055 1 96.51 87 ASP B CA 1
ATOM 2056 C C . ASP B 1 87 ? -8.237 5.541 16.908 1 96.51 87 ASP B C 1
ATOM 2058 O O . ASP B 1 87 ? -7.119 5.054 17.091 1 96.51 87 ASP B O 1
ATOM 2062 N N . TYR B 1 88 ? -8.696 5.963 15.751 1 97.48 88 TYR B N 1
ATOM 2063 C CA . TYR B 1 88 ? -7.803 5.973 14.598 1 97.48 88 TYR B CA 1
ATOM 2064 C C . TYR B 1 88 ? -6.643 6.937 14.815 1 97.48 88 TYR B C 1
ATOM 2066 O O . TYR B 1 88 ? -5.497 6.625 14.482 1 97.48 88 TYR B O 1
ATOM 2074 N N . TRP B 1 89 ? -6.961 8.12 15.414 1 96.84 89 TRP B N 1
ATOM 2075 C CA . TRP B 1 89 ? -5.957 9.129 15.735 1 96.84 89 TRP B CA 1
ATOM 2076 C C . TRP B 1 89 ? -4.909 8.57 16.691 1 96.84 89 TRP B C 1
ATOM 2078 O O . TRP B 1 89 ? -3.707 8.717 16.46 1 96.84 89 TRP B O 1
ATOM 2088 N N . ASP B 1 90 ? -5.33 7.935 17.69 1 97.24 90 ASP B N 1
ATOM 2089 C CA . ASP B 1 90 ? -4.421 7.367 18.681 1 97.24 90 ASP B CA 1
ATOM 2090 C C . ASP B 1 90 ? -3.566 6.258 18.072 1 97.24 90 ASP B C 1
ATOM 2092 O O . ASP B 1 90 ? -2.377 6.145 18.376 1 97.24 90 ASP B O 1
ATOM 2096 N N . GLU B 1 91 ? -4.185 5.491 17.277 1 97.47 91 GLU B N 1
ATOM 2097 C CA . GLU B 1 91 ? -3.462 4.392 16.644 1 97.47 91 GLU B CA 1
ATOM 2098 C C . GLU B 1 91 ? -2.365 4.911 15.72 1 97.47 91 GLU B C 1
ATOM 2100 O O . GLU B 1 91 ? -1.237 4.414 15.746 1 97.47 91 GLU B O 1
ATOM 2105 N N . LEU B 1 92 ? -2.68 5.913 14.96 1 97.24 92 LEU B N 1
ATOM 2106 C CA . LEU B 1 92 ? -1.728 6.387 13.961 1 97.24 92 LEU B CA 1
ATOM 2107 C C . LEU B 1 92 ? -0.771 7.409 14.565 1 97.24 92 LEU B C 1
ATOM 2109 O O . LEU B 1 92 ? 0.426 7.143 14.695 1 97.24 92 LEU B O 1
ATOM 2113 N N . VAL B 1 93 ? -1.316 8.568 14.988 1 97.34 93 VAL B N 1
ATOM 2114 C CA . VAL B 1 93 ? -0.499 9.662 15.503 1 97.34 93 VAL B CA 1
ATOM 2115 C C . VAL B 1 93 ? 0.058 9.29 16.875 1 97.34 93 VAL B C 1
ATOM 2117 O O . VAL B 1 93 ? 1.25 9.471 17.138 1 97.34 93 VAL B O 1
ATOM 2120 N N . GLY B 1 94 ? -0.855 8.742 17.731 1 97.2 94 GLY B N 1
ATOM 2121 C CA . GLY B 1 94 ? -0.384 8.261 19.02 1 97.2 94 GLY B CA 1
ATOM 2122 C C . GLY B 1 94 ? 0.678 7.184 18.904 1 97.2 94 GLY B C 1
ATOM 2123 O O . GLY B 1 94 ? 1.651 7.18 19.66 1 97.2 94 GLY B O 1
ATOM 2124 N N . GLY B 1 95 ? 0.505 6.255 17.982 1 97.49 95 GLY B N 1
ATOM 2125 C CA . GLY B 1 95 ? 1.483 5.208 17.733 1 97.49 95 GLY B CA 1
ATOM 2126 C C . GLY B 1 95 ? 2.845 5.746 17.337 1 97.49 95 GLY B C 1
ATOM 2127 O O . GLY B 1 95 ? 3.873 5.257 17.811 1 97.49 95 GLY B O 1
ATOM 2128 N N . LEU B 1 96 ? 2.857 6.732 16.511 1 97.95 96 LEU B N 1
ATOM 2129 C CA . LEU B 1 96 ? 4.107 7.355 16.093 1 97.95 96 LEU B CA 1
ATOM 2130 C C . LEU B 1 96 ? 4.788 8.05 17.267 1 97.95 96 LEU B C 1
ATOM 2132 O O . LEU B 1 96 ? 6.001 7.926 17.449 1 97.95 96 LEU B O 1
ATOM 2136 N N . ARG B 1 97 ? 4.017 8.734 18.065 1 97.38 97 ARG B N 1
ATOM 2137 C CA . ARG B 1 97 ? 4.559 9.429 19.228 1 97.38 97 ARG B CA 1
ATOM 2138 C C . ARG B 1 97 ? 5.152 8.442 20.228 1 97.38 97 ARG B C 1
ATOM 2140 O O . ARG B 1 97 ? 6.177 8.724 20.853 1 97.38 97 ARG B O 1
ATOM 2147 N N . ARG B 1 98 ? 4.521 7.311 20.396 1 97.65 98 ARG B N 1
ATOM 2148 C CA . ARG B 1 98 ? 5.021 6.286 21.306 1 97.65 98 ARG B CA 1
ATOM 2149 C C . ARG B 1 98 ? 6.356 5.727 20.823 1 97.65 98 ARG B C 1
ATOM 2151 O O . ARG B 1 98 ? 7.142 5.208 21.617 1 97.65 98 ARG B O 1
ATOM 2158 N N . GLN B 1 99 ? 6.589 5.823 19.577 1 97.2 99 GLN B N 1
ATOM 2159 C CA . GLN B 1 99 ? 7.876 5.426 19.014 1 97.2 99 GLN B CA 1
ATOM 2160 C C . GLN B 1 99 ? 8.885 6.568 19.092 1 97.2 99 GLN B C 1
ATOM 2162 O O . GLN B 1 99 ? 9.944 6.512 18.462 1 97.2 99 GLN B O 1
ATOM 2167 N N . THR B 1 100 ? 8.526 7.653 19.702 1 97.1 100 THR B N 1
ATOM 2168 C CA . THR B 1 100 ? 9.364 8.815 19.979 1 97.1 100 THR B CA 1
ATOM 2169 C C . THR B 1 100 ? 9.594 9.631 18.71 1 97.1 100 THR B C 1
ATOM 2171 O O . THR B 1 100 ? 10.606 10.324 18.586 1 97.1 100 THR B O 1
ATOM 2174 N N . ILE B 1 101 ? 8.751 9.478 17.805 1 97.07 101 ILE B N 1
ATOM 2175 C CA . ILE B 1 101 ? 8.796 10.303 16.603 1 97.07 101 ILE B CA 1
ATOM 2176 C C . ILE B 1 101 ? 8.199 11.678 16.898 1 97.07 101 ILE B C 1
ATOM 2178 O O . ILE B 1 101 ? 7.167 11.783 17.565 1 97.07 101 ILE B O 1
ATOM 2182 N N . ASP B 1 102 ? 8.812 12.719 16.477 1 97.39 102 ASP B N 1
ATOM 2183 C CA . ASP B 1 102 ? 8.356 14.093 16.66 1 97.39 102 ASP B CA 1
ATOM 2184 C C . ASP B 1 102 ? 7.231 14.433 15.685 1 97.39 102 ASP B C 1
ATOM 2186 O O . ASP B 1 102 ? 7.488 14.794 14.534 1 97.39 102 ASP B O 1
ATOM 2190 N N . VAL B 1 103 ? 6.041 14.334 16.135 1 97.92 103 VAL B N 1
ATOM 2191 C CA . VAL B 1 103 ? 4.87 14.638 15.319 1 97.92 103 VAL B CA 1
ATOM 2192 C C . VAL B 1 103 ? 4.205 15.916 15.825 1 97.92 103 VAL B C 1
ATOM 2194 O O . VAL B 1 103 ? 3.736 15.97 16.964 1 97.92 103 VAL B O 1
ATOM 2197 N N . ARG B 1 104 ? 4.204 16.922 15.002 1 98.11 104 ARG B N 1
ATOM 2198 C CA . ARG B 1 104 ? 3.491 18.171 15.248 1 98.11 104 ARG B CA 1
ATOM 2199 C C . ARG B 1 104 ? 2.157 18.195 14.51 1 98.11 104 ARG B C 1
ATOM 2201 O O . ARG B 1 104 ? 2.107 17.965 13.3 1 98.11 104 ARG B O 1
ATOM 2208 N N . CYS B 1 105 ? 1.129 18.454 15.286 1 97.99 105 CYS B N 1
ATOM 2209 C CA . CYS B 1 105 ? -0.202 18.328 14.702 1 97.99 105 CYS B CA 1
ATOM 2210 C C . CYS B 1 105 ? -0.915 19.675 14.674 1 97.99 105 CYS B C 1
ATOM 2212 O O . CYS B 1 105 ? -0.867 20.428 15.648 1 97.99 105 CYS B O 1
ATOM 2214 N N . PHE B 1 106 ? -1.564 19.937 13.54 1 98.02 106 PHE B N 1
ATOM 2215 C CA . PHE B 1 106 ? -2.367 21.137 13.336 1 98.02 106 PHE B CA 1
ATOM 2216 C C . PHE B 1 106 ? -3.735 20.782 12.767 1 98.02 106 PHE B C 1
ATOM 2218 O O . PHE B 1 106 ? -3.85 19.893 11.92 1 98.02 106 PHE B O 1
ATOM 2225 N N . THR B 1 107 ? -4.731 21.477 13.22 1 97.45 107 THR B N 1
ATOM 2226 C CA . THR B 1 107 ? -6.08 21.297 12.694 1 97.45 107 THR B CA 1
ATOM 2227 C C . THR B 1 107 ? -6.573 22.574 12.02 1 97.45 107 THR B C 1
ATOM 2229 O O . THR B 1 107 ? -6.795 23.588 12.686 1 97.45 107 THR B O 1
ATOM 2232 N N . LEU B 1 108 ? -6.753 22.499 10.717 1 96.99 108 LEU B N 1
ATOM 2233 C CA . LEU B 1 108 ? -7.299 23.634 9.981 1 96.99 108 LEU B CA 1
ATOM 2234 C C . LEU B 1 108 ? -8.817 23.69 10.115 1 96.99 108 LEU B C 1
ATOM 2236 O O . LEU B 1 108 ? -9.501 22.691 9.884 1 96.99 108 LEU B O 1
ATOM 2240 N N . SER B 1 109 ? -9.268 24.819 10.512 1 94.06 109 SER B N 1
ATOM 2241 C CA . SER B 1 109 ? -10.707 25.013 10.658 1 94.06 109 SER B CA 1
ATOM 2242 C C . SER B 1 109 ? -11.194 26.187 9.815 1 94.06 109 SER B C 1
ATOM 2244 O O . SER B 1 109 ? -10.462 27.157 9.609 1 94.06 109 SER B O 1
ATOM 2246 N N . ALA B 1 110 ? -12.392 26.001 9.294 1 93.5 110 ALA B N 1
ATOM 2247 C CA . ALA B 1 110 ? -13.079 27.034 8.522 1 93.5 110 ALA B CA 1
ATOM 2248 C C . ALA B 1 110 ? -14.591 26.942 8.706 1 93.5 110 ALA B C 1
ATOM 2250 O O . ALA B 1 110 ? -15.108 25.912 9.144 1 93.5 110 ALA B O 1
ATOM 2251 N N . SER B 1 111 ? -15.257 28.049 8.402 1 92.74 111 SER B N 1
ATOM 2252 C CA . SER B 1 111 ? -16.714 28.03 8.482 1 92.74 111 SER B CA 1
ATOM 2253 C C . SER B 1 111 ? -17.311 27.058 7.47 1 92.74 111 SER B C 1
ATOM 2255 O O . SER B 1 111 ? -16.691 26.761 6.447 1 92.74 111 SER B O 1
ATOM 2257 N N . ARG B 1 112 ? -18.532 26.55 7.82 1 90.72 112 ARG B N 1
ATOM 2258 C CA . ARG B 1 112 ? -19.236 25.652 6.91 1 90.72 112 ARG B CA 1
ATOM 2259 C C . ARG B 1 112 ? -19.385 26.28 5.528 1 90.72 112 ARG B C 1
ATOM 2261 O O . ARG B 1 112 ? -19.226 25.601 4.512 1 90.72 112 ARG B O 1
ATOM 2268 N N . GLU B 1 113 ? -19.704 27.525 5.504 1 90.34 113 GLU B N 1
ATOM 2269 C CA . GLU B 1 113 ? -19.883 28.241 4.245 1 90.34 113 GLU B CA 1
ATOM 2270 C C . GLU B 1 113 ? -18.592 28.256 3.431 1 90.34 113 GLU B C 1
ATOM 2272 O O . GLU B 1 113 ? -18.613 28.023 2.22 1 90.34 113 GLU B O 1
ATOM 2277 N N . THR B 1 114 ? -17.538 28.532 4.109 1 92.48 114 THR B N 1
ATOM 2278 C CA . THR B 1 114 ? -16.232 28.552 3.461 1 92.48 114 THR B CA 1
ATOM 2279 C C . THR B 1 114 ? -15.874 27.171 2.921 1 92.48 114 THR B C 1
ATOM 2281 O O . THR B 1 114 ? -15.416 27.043 1.784 1 92.48 114 THR B O 1
ATOM 2284 N N . LEU B 1 115 ? -16.106 26.128 3.668 1 93.19 115 LEU B N 1
ATOM 2285 C CA . LEU B 1 115 ? -15.797 24.757 3.275 1 93.19 115 LEU B CA 1
ATOM 2286 C C . LEU B 1 115 ? -16.579 24.36 2.028 1 93.19 115 LEU B C 1
ATOM 2288 O O . LEU B 1 115 ? -16.013 23.798 1.088 1 93.19 115 LEU B O 1
ATOM 2292 N N . LEU B 1 116 ? -17.799 24.672 1.984 1 90.23 116 LEU B N 1
ATOM 2293 C CA . LEU B 1 116 ? -18.66 24.315 0.862 1 90.23 116 LEU B CA 1
ATOM 2294 C C . LEU B 1 116 ? -18.239 25.055 -0.403 1 90.23 116 LEU B C 1
ATOM 2296 O O . LEU B 1 116 ? -18.242 24.479 -1.494 1 90.23 116 LEU B O 1
ATOM 2300 N N . GLN B 1 117 ? -17.923 26.289 -0.218 1 90.6 117 GLN B N 1
ATOM 2301 C CA . GLN B 1 117 ? -17.466 27.083 -1.354 1 90.6 117 GLN B CA 1
ATOM 2302 C C . GLN B 1 117 ? -16.194 26.496 -1.959 1 90.6 117 GLN B C 1
ATOM 2304 O O . GLN B 1 117 ? -16.07 26.396 -3.181 1 90.6 117 GLN B O 1
ATOM 2309 N N . ARG B 1 118 ? -15.299 26.125 -1.116 1 90.21 118 ARG B N 1
ATOM 2310 C CA . ARG B 1 118 ? -14.036 25.56 -1.58 1 90.21 118 ARG B CA 1
ATOM 2311 C C . ARG B 1 118 ? -14.258 24.219 -2.272 1 90.21 118 ARG B C 1
ATOM 2313 O O . ARG B 1 118 ? -13.621 23.925 -3.286 1 90.21 118 ARG B O 1
ATOM 2320 N N . LEU B 1 119 ? -15.153 23.349 -1.796 1 89.37 119 LEU B N 1
ATOM 2321 C CA . LEU B 1 119 ? -15.464 22.064 -2.413 1 89.37 119 LEU B CA 1
ATOM 2322 C C . LEU B 1 119 ? -16.103 22.259 -3.784 1 89.37 119 LEU B C 1
ATOM 2324 O O . LEU B 1 119 ? -15.763 21.554 -4.737 1 89.37 119 LEU B O 1
ATOM 2328 N N . ARG B 1 120 ? -16.892 23.235 -3.881 1 88.96 120 ARG B N 1
ATOM 2329 C CA . ARG B 1 120 ? -17.541 23.543 -5.151 1 88.96 120 ARG B CA 1
ATOM 2330 C C . ARG B 1 120 ? -16.521 23.997 -6.191 1 88.96 120 ARG B C 1
ATOM 2332 O O . ARG B 1 120 ? -16.614 23.625 -7.363 1 88.96 120 ARG B O 1
ATOM 2339 N N . SER B 1 121 ? -15.633 24.775 -5.78 1 87.9 121 SER B N 1
ATOM 2340 C CA . SER B 1 121 ? -14.604 25.282 -6.682 1 87.9 121 SER B CA 1
ATOM 2341 C C . SER B 1 121 ? -13.732 24.151 -7.217 1 87.9 121 SER B C 1
ATOM 2343 O O . SER B 1 121 ? -13.111 24.286 -8.273 1 87.9 121 SER B O 1
ATOM 2345 N N . ARG B 1 122 ? -13.641 23.005 -6.474 1 87.39 122 ARG B N 1
ATOM 2346 C CA . ARG B 1 122 ? -12.886 21.834 -6.909 1 87.39 122 ARG B CA 1
ATOM 2347 C C . ARG B 1 122 ? -13.74 20.926 -7.787 1 87.39 122 ARG B C 1
ATOM 2349 O O . ARG B 1 122 ? -13.324 19.82 -8.135 1 87.39 122 ARG B O 1
ATOM 2356 N N . GLY B 1 123 ? -14.892 21.371 -7.997 1 85.52 123 GLY B N 1
ATOM 2357 C CA . GLY B 1 123 ? -15.776 20.617 -8.872 1 85.52 123 GLY B CA 1
ATOM 2358 C C . GLY B 1 123 ? -16.635 19.611 -8.13 1 85.52 123 GLY B C 1
ATOM 2359 O O . GLY B 1 123 ? -17.242 18.732 -8.745 1 85.52 123 GLY B O 1
ATOM 2360 N N . GLU B 1 124 ? -16.575 19.693 -6.845 1 85.15 124 GLU B N 1
ATOM 2361 C CA . GLU B 1 124 ? -17.41 18.79 -6.059 1 85.15 124 GLU B CA 1
ATOM 2362 C C . GLU B 1 124 ? -18.788 19.394 -5.801 1 85.15 124 GLU B C 1
ATOM 2364 O O . GLU B 1 124 ? -18.912 20.604 -5.598 1 85.15 124 GLU B O 1
ATOM 2369 N N . ASP B 1 125 ? -19.749 18.485 -5.909 1 80.91 125 ASP B N 1
ATOM 2370 C CA . ASP B 1 125 ? -21.084 19.007 -5.634 1 80.91 125 ASP B CA 1
ATOM 2371 C C . ASP B 1 125 ? -21.543 18.63 -4.228 1 80.91 125 ASP B C 1
ATOM 2373 O O . ASP B 1 125 ? -20.805 17.984 -3.481 1 80.91 125 ASP B O 1
ATOM 2377 N N . GLU B 1 126 ? -22.676 19.194 -3.879 1 78.2 126 GLU B N 1
ATOM 2378 C CA . GLU B 1 126 ? -23.185 19.037 -2.52 1 78.2 126 GLU B CA 1
ATOM 2379 C C . GLU B 1 126 ? -23.49 17.574 -2.21 1 78.2 126 GLU B C 1
ATOM 2381 O O . GLU B 1 126 ? -23.693 17.209 -1.05 1 78.2 126 GLU B O 1
ATOM 2386 N N . HIS B 1 127 ? -23.398 16.645 -3.193 1 80.59 127 HIS B N 1
ATOM 2387 C CA . HIS B 1 127 ? -23.71 15.234 -2.995 1 80.59 127 HIS B CA 1
ATOM 2388 C C . HIS B 1 127 ? -22.442 14.388 -2.969 1 80.59 127 HIS B C 1
ATOM 2390 O O . HIS B 1 127 ? -22.511 13.162 -2.853 1 80.59 127 HIS B O 1
ATOM 2396 N N . SER B 1 128 ? -21.464 15.118 -2.952 1 84.16 128 SER B N 1
ATOM 2397 C CA . SER B 1 128 ? -20.2 14.39 -2.913 1 84.16 128 SER B CA 1
ATOM 2398 C C . SER B 1 128 ? -19.966 13.761 -1.544 1 84.16 128 SER B C 1
ATOM 2400 O O . SER B 1 128 ? -20.595 14.153 -0.559 1 84.16 128 SER B O 1
ATOM 2402 N N . TRP B 1 129 ? -19.128 12.75 -1.521 1 84.23 129 TRP B N 1
ATOM 2403 C CA . TRP B 1 129 ? -18.751 12.085 -0.278 1 84.23 129 TRP B CA 1
ATOM 2404 C C . TRP B 1 129 ? -18.19 13.087 0.726 1 84.23 129 TRP B C 1
ATOM 2406 O O . TRP B 1 129 ? -18.592 13.098 1.892 1 84.23 129 TRP B O 1
ATOM 2416 N N . SER B 1 130 ? -17.387 13.935 0.348 1 84.96 130 SER B N 1
ATOM 2417 C CA . SER B 1 130 ? -16.734 14.914 1.21 1 84.96 130 SER B CA 1
ATOM 2418 C C . SER B 1 130 ? -17.74 15.911 1.776 1 84.96 130 SER B C 1
ATOM 2420 O O . SER B 1 130 ? -17.704 16.23 2.966 1 84.96 130 SER B O 1
ATOM 2422 N N . ALA B 1 131 ? -18.584 16.437 0.952 1 84.23 131 ALA B N 1
ATOM 2423 C CA . ALA B 1 131 ? -19.591 17.401 1.389 1 84.23 131 ALA B CA 1
ATOM 2424 C C . ALA B 1 131 ? -20.514 16.791 2.441 1 84.23 131 ALA B C 1
ATOM 2426 O O . ALA B 1 131 ? -20.921 17.469 3.387 1 84.23 131 ALA B O 1
ATOM 2427 N N . GLY B 1 132 ? -20.797 15.519 2.228 1 85.87 132 GLY B N 1
ATOM 2428 C CA . GLY B 1 132 ? -21.661 14.819 3.166 1 85.87 132 GLY B CA 1
ATOM 2429 C C . GLY B 1 132 ? -21.021 14.611 4.525 1 85.87 132 GLY B C 1
ATOM 2430 O O . GLY B 1 132 ? -21.709 14.297 5.499 1 85.87 132 GLY B O 1
ATOM 2431 N N . ARG B 1 133 ? -19.744 14.918 4.667 1 88.61 133 ARG B N 1
ATOM 2432 C CA . ARG B 1 133 ? -19.014 14.639 5.9 1 88.61 133 ARG B CA 1
ATOM 2433 C C . ARG B 1 133 ? -18.634 15.932 6.615 1 88.61 133 ARG B C 1
ATOM 2435 O O . ARG B 1 133 ? -18.135 15.9 7.742 1 88.61 133 ARG B O 1
ATOM 2442 N N . ILE B 1 134 ? -18.929 17.058 6.052 1 88.17 134 ILE B N 1
ATOM 2443 C CA . ILE B 1 134 ? -18.437 18.338 6.551 1 88.17 134 ILE B CA 1
ATOM 2444 C C . ILE B 1 134 ? -18.93 18.558 7.98 1 88.17 134 ILE B C 1
ATOM 2446 O O . ILE B 1 134 ? -18.14 18.867 8.875 1 88.17 134 ILE B O 1
ATOM 2450 N N . ASP B 1 135 ? -20.205 18.341 8.243 1 88.07 135 ASP B N 1
ATOM 2451 C CA . ASP B 1 135 ? -20.772 18.628 9.558 1 88.07 135 ASP B CA 1
ATOM 2452 C C . ASP B 1 135 ? -20.178 17.71 10.624 1 88.07 135 ASP B C 1
ATOM 2454 O O . ASP B 1 135 ? -19.84 18.161 11.72 1 88.07 135 ASP B O 1
ATOM 2458 N N . GLU B 1 136 ? -20.022 16.528 10.267 1 88.91 136 GLU B N 1
ATOM 2459 C CA . GLU B 1 136 ? -19.42 15.564 11.183 1 88.91 136 GLU B CA 1
ATOM 2460 C C . GLU B 1 136 ? -17.971 15.929 11.495 1 88.91 136 GLU B C 1
ATOM 2462 O O . GLU B 1 136 ? -17.55 15.884 12.652 1 88.91 136 GLU B O 1
ATOM 2467 N N . CYS B 1 137 ? -17.266 16.289 10.481 1 91.1 137 CYS B N 1
ATOM 2468 C CA . CYS B 1 137 ? -15.858 16.633 10.65 1 91.1 137 CYS B CA 1
ATOM 2469 C C . CYS B 1 137 ? -15.702 17.899 11.484 1 91.1 137 CYS B C 1
ATOM 2471 O O . CYS B 1 137 ? -14.89 17.942 12.41 1 91.1 137 CYS B O 1
ATOM 2473 N N . VAL B 1 138 ? -16.497 18.919 11.158 1 88.72 138 VAL B N 1
ATOM 2474 C CA . VAL B 1 138 ? -16.417 20.19 11.869 1 88.72 138 VAL B CA 1
ATOM 2475 C C . VAL B 1 138 ? -16.742 19.978 13.346 1 88.72 138 VAL B C 1
ATOM 2477 O O . VAL B 1 138 ? -16.042 20.491 14.222 1 88.72 138 VAL B O 1
ATOM 2480 N N . SER B 1 139 ? -17.74 19.172 13.596 1 88.42 139 SER B N 1
ATOM 2481 C CA . SER B 1 139 ? -18.14 18.886 14.969 1 88.42 139 SER B CA 1
ATOM 2482 C C . SER B 1 139 ? -17.046 18.134 15.719 1 88.42 139 SER B C 1
ATOM 2484 O O . SER B 1 139 ? -16.699 18.493 16.846 1 88.42 139 SER B O 1
ATOM 2486 N N . ALA B 1 140 ? -16.463 17.188 15.085 1 88.27 140 ALA B N 1
ATOM 2487 C CA . ALA B 1 140 ? -15.455 16.342 15.718 1 88.27 140 ALA B CA 1
ATOM 2488 C C . ALA B 1 140 ? -14.164 17.118 15.966 1 88.27 140 ALA B C 1
ATOM 2490 O O . ALA B 1 140 ? -13.478 16.89 16.964 1 88.27 140 ALA B O 1
ATOM 2491 N N . LEU B 1 141 ? -13.855 18.032 15.088 1 89.58 141 LEU B N 1
ATOM 2492 C CA . LEU B 1 141 ? -12.571 18.723 15.124 1 89.58 141 LEU B CA 1
ATOM 2493 C C . LEU B 1 141 ? -12.658 19.99 15.967 1 89.58 141 LEU B C 1
ATOM 2495 O O . LEU B 1 141 ? -11.678 20.729 16.089 1 89.58 141 LEU B O 1
ATOM 2499 N N . SER B 1 142 ? -13.752 20.155 16.516 1 82.76 142 SER B N 1
ATOM 2500 C CA . SER B 1 142 ? -13.948 21.324 17.367 1 82.76 142 SER B CA 1
ATOM 2501 C C . SER B 1 142 ? -13.198 21.178 18.687 1 82.76 142 SER B C 1
ATOM 2503 O O . SER B 1 142 ? -12.998 22.16 19.405 1 82.76 142 SER B O 1
ATOM 2505 N N . VAL B 1 143 ? -12.707 19.929 18.881 1 79.96 143 VAL B N 1
ATOM 2506 C CA . VAL B 1 143 ? -11.917 19.691 20.084 1 79.96 143 VAL B CA 1
ATOM 2507 C C . VAL B 1 143 ? -10.43 19.715 19.74 1 79.96 143 VAL B C 1
ATOM 2509 O O . VAL B 1 143 ? -10.048 19.466 18.594 1 79.96 143 VAL B O 1
ATOM 2512 N N . SER B 1 144 ? -9.646 20.078 20.647 1 79.38 144 SER B N 1
ATOM 2513 C CA . SER B 1 144 ? -8.232 20.32 20.381 1 79.38 144 SER B CA 1
ATOM 2514 C C . SER B 1 144 ? -7.425 19.028 20.465 1 79.38 144 SER B C 1
ATOM 2516 O O . SER B 1 144 ? -6.194 19.055 20.405 1 79.38 144 SER B O 1
ATOM 2518 N N . GLU B 1 145 ? -8.037 17.985 20.424 1 88.67 145 GLU B N 1
ATOM 2519 C CA . GLU B 1 145 ? -7.335 16.721 20.623 1 88.67 145 GLU B CA 1
ATOM 2520 C C . GLU B 1 145 ? -6.559 16.317 19.372 1 88.67 145 GLU B C 1
ATOM 2522 O O . GLU B 1 145 ? -5.582 15.57 19.455 1 88.67 145 GLU B O 1
ATOM 2527 N N . PHE B 1 146 ? -6.894 16.957 18.283 1 93.36 146 PHE B N 1
ATOM 2528 C CA . PHE B 1 146 ? -6.336 16.511 17.012 1 93.36 146 PHE B CA 1
ATOM 2529 C C . PHE B 1 146 ? -5.228 17.45 16.548 1 93.36 146 PHE B C 1
ATOM 2531 O O . PHE B 1 146 ? -4.72 17.316 15.433 1 93.36 146 PHE B O 1
ATOM 2538 N N . GLY B 1 147 ? -4.846 18.444 17.358 1 94.29 147 GLY B N 1
ATOM 2539 C CA . GLY B 1 147 ? -3.762 19.346 17.003 1 94.29 147 GLY B CA 1
ATOM 2540 C C . GLY B 1 147 ? -4.07 20.799 17.312 1 94.29 147 GLY B C 1
ATOM 2541 O O . GLY B 1 147 ? -5.184 21.129 17.723 1 94.29 147 GLY B O 1
ATOM 2542 N N . LEU B 1 148 ? -3.088 21.675 17.132 1 95.29 148 LEU B N 1
ATOM 2543 C CA . LEU B 1 148 ? -3.259 23.113 17.313 1 95.29 148 LEU B CA 1
ATOM 2544 C C . LEU B 1 148 ? -4.204 23.685 16.261 1 95.29 148 LEU B C 1
ATOM 2546 O O . LEU B 1 148 ? -3.955 23.554 15.061 1 95.29 148 LEU B O 1
ATOM 2550 N N . PRO B 1 149 ? -5.263 24.246 16.675 1 95.17 149 PRO B N 1
ATOM 2551 C CA . PRO B 1 149 ? -6.227 24.782 15.712 1 95.17 149 PRO B CA 1
ATOM 2552 C C . PRO B 1 149 ? -5.713 26.025 14.99 1 95.17 149 PRO B C 1
ATOM 2554 O O . PRO B 1 149 ? -5.043 26.864 15.599 1 95.17 149 PRO B O 1
ATOM 2557 N N . ILE B 1 150 ? -5.969 26.108 13.734 1 96.23 150 ILE B N 1
ATOM 2558 C CA . ILE B 1 150 ? -5.712 27.283 12.909 1 96.23 150 ILE B CA 1
ATOM 2559 C C . ILE B 1 150 ? -6.963 27.633 12.106 1 96.23 150 ILE B C 1
ATOM 2561 O O . ILE B 1 150 ? -7.374 26.876 11.224 1 96.23 150 ILE B O 1
ATOM 2565 N N . VAL B 1 151 ? -7.552 28.734 12.396 1 94.68 151 VAL B N 1
ATOM 2566 C CA . VAL B 1 151 ? -8.717 29.203 11.653 1 94.68 151 VAL B CA 1
ATOM 2567 C C . VAL B 1 151 ? -8.274 29.792 10.316 1 94.68 151 VAL B C 1
ATOM 2569 O O . VAL B 1 151 ? -7.431 30.692 10.276 1 94.68 151 VAL B O 1
ATOM 2572 N N . THR B 1 152 ? -8.832 29.326 9.243 1 94.74 152 THR B N 1
ATOM 2573 C CA . THR B 1 152 ? -8.248 29.626 7.94 1 94.74 152 THR B CA 1
ATOM 2574 C C . THR B 1 152 ? -9.181 30.513 7.121 1 94.74 152 THR B C 1
ATOM 2576 O O . THR B 1 152 ? -8.86 30.882 5.989 1 94.74 152 THR B O 1
ATOM 2579 N N . ASP B 1 153 ? -10.335 30.908 7.604 1 93.66 153 ASP B N 1
ATOM 2580 C CA . ASP B 1 153 ? -11.338 31.653 6.85 1 93.66 153 ASP B CA 1
ATOM 2581 C C . ASP B 1 153 ? -10.717 32.863 6.156 1 93.66 153 ASP B C 1
ATOM 2583 O O . ASP B 1 153 ? -11.009 33.134 4.989 1 93.66 153 ASP B O 1
ATOM 2587 N N . ASP B 1 154 ? -9.81 33.537 6.802 1 92.77 154 ASP B N 1
ATOM 2588 C CA . ASP B 1 154 ? -9.272 34.784 6.265 1 92.77 154 ASP B CA 1
ATOM 2589 C C . ASP B 1 154 ? -7.768 34.674 6.023 1 92.77 154 ASP B C 1
ATOM 2591 O O . ASP B 1 154 ? -7.058 35.682 6.026 1 92.77 154 ASP B O 1
ATOM 2595 N N . LEU B 1 155 ? -7.318 33.501 5.928 1 94.72 155 LEU B N 1
ATOM 2596 C CA . LEU B 1 155 ? -5.894 33.282 5.7 1 94.72 155 LEU B CA 1
ATOM 2597 C C . LEU B 1 155 ? -5.655 32.637 4.339 1 94.72 155 LEU B C 1
ATOM 2599 O O . LEU B 1 155 ? -6.419 31.766 3.917 1 94.72 155 LEU B O 1
ATOM 2603 N N . SER B 1 156 ? -4.655 33.121 3.656 1 94.8 156 SER B N 1
ATOM 2604 C CA . SER B 1 156 ? -4.192 32.427 2.458 1 94.8 156 SER B CA 1
ATOM 2605 C C . SER B 1 156 ? -3.429 31.156 2.815 1 94.8 156 SER B C 1
ATOM 2607 O O . SER B 1 156 ? -2.961 31.004 3.946 1 94.8 156 SER B O 1
ATOM 2609 N N . PRO B 1 157 ? -3.307 30.274 1.905 1 94.96 157 PRO B N 1
ATOM 2610 C CA . PRO B 1 157 ? -2.499 29.078 2.154 1 94.96 157 PRO B CA 1
ATOM 2611 C C . PRO B 1 157 ? -1.068 29.408 2.57 1 94.96 157 PRO B C 1
ATOM 2613 O O . PRO B 1 157 ? -0.481 28.702 3.394 1 94.96 157 PRO B O 1
ATOM 2616 N N . GLU B 1 158 ? -0.512 30.475 1.986 1 96.21 158 GLU B N 1
ATOM 2617 C CA . GLU B 1 158 ? 0.836 30.913 2.337 1 96.21 158 GLU B CA 1
ATOM 2618 C C . GLU B 1 158 ? 0.912 31.341 3.8 1 96.21 158 GLU B C 1
ATOM 2620 O O . GLU B 1 158 ? 1.867 31.002 4.502 1 96.21 158 GLU B O 1
ATOM 2625 N N . ALA B 1 159 ? -0.087 32.053 4.213 1 97.32 159 ALA B N 1
ATOM 2626 C CA . ALA B 1 159 ? -0.13 32.52 5.596 1 97.32 159 ALA B CA 1
ATOM 2627 C C . ALA B 1 159 ? -0.262 31.35 6.567 1 97.32 159 ALA B C 1
ATOM 2629 O O . ALA B 1 159 ? 0.357 31.347 7.633 1 97.32 159 ALA B O 1
ATOM 2630 N N . VAL B 1 160 ? -1.107 30.407 6.239 1 97.84 160 VAL B N 1
ATOM 2631 C CA . VAL B 1 160 ? -1.271 29.214 7.064 1 97.84 160 VAL B CA 1
ATOM 2632 C C . VAL B 1 160 ? 0.055 28.462 7.155 1 97.84 160 VAL B C 1
ATOM 2634 O O . VAL B 1 160 ? 0.467 28.049 8.241 1 97.84 160 VAL B O 1
ATOM 2637 N N . ALA B 1 161 ? 0.756 28.286 5.995 1 97.92 161 ALA B N 1
ATOM 2638 C CA . ALA B 1 161 ? 2.05 27.611 5.946 1 97.92 161 ALA B CA 1
ATOM 2639 C C . ALA B 1 161 ? 3.069 28.314 6.838 1 97.92 161 ALA B C 1
ATOM 2641 O O . ALA B 1 161 ? 3.82 27.662 7.567 1 97.92 161 ALA B O 1
ATOM 2642 N N . GLU B 1 162 ? 3.062 29.632 6.789 1 97.39 162 GLU B N 1
ATOM 2643 C CA . GLU B 1 162 ? 3.977 30.424 7.606 1 97.39 162 GLU B CA 1
ATOM 2644 C C . GLU B 1 162 ? 3.719 30.205 9.094 1 97.39 162 GLU B C 1
ATOM 2646 O O . GLU B 1 162 ? 4.66 30.092 9.882 1 97.39 162 GLU B O 1
ATOM 2651 N N . ARG B 1 163 ? 2.479 30.176 9.417 1 97.53 163 ARG B N 1
ATOM 2652 C CA . ARG B 1 163 ? 2.106 29.965 10.812 1 97.53 163 ARG B CA 1
ATOM 2653 C C . ARG B 1 163 ? 2.572 28.599 11.302 1 97.53 163 ARG B C 1
ATOM 2655 O O . ARG B 1 163 ? 3.127 28.482 12.397 1 97.53 163 ARG B O 1
ATOM 2662 N N . ILE B 1 164 ? 2.352 27.589 10.512 1 98.12 164 ILE B N 1
ATOM 2663 C CA . ILE B 1 164 ? 2.765 26.237 10.872 1 98.12 164 ILE B CA 1
ATOM 2664 C C . ILE B 1 164 ? 4.285 26.179 11 1 98.12 164 ILE B C 1
ATOM 2666 O O . ILE B 1 164 ? 4.812 25.631 11.972 1 98.12 164 ILE B O 1
ATOM 2670 N N . ALA B 1 165 ? 4.967 26.747 10.028 1 97.74 165 ALA B N 1
ATOM 2671 C CA . ALA B 1 165 ? 6.428 26.751 10.046 1 97.74 165 ALA B CA 1
ATOM 2672 C C . ALA B 1 165 ? 6.959 27.43 11.305 1 97.74 165 ALA B C 1
ATOM 2674 O O . ALA B 1 165 ? 7.888 26.929 11.943 1 97.74 165 ALA B O 1
ATOM 2675 N N . ALA B 1 166 ? 6.357 28.56 11.629 1 97.34 166 ALA B N 1
ATOM 2676 C CA . ALA B 1 166 ? 6.762 29.307 12.817 1 97.34 166 ALA B CA 1
ATOM 2677 C C . ALA B 1 166 ? 6.58 28.47 14.08 1 97.34 166 ALA B C 1
ATOM 2679 O O . ALA B 1 166 ? 7.465 28.427 14.937 1 97.34 166 ALA B O 1
ATOM 2680 N N . GLU B 1 167 ? 5.426 27.79 14.166 1 97.25 167 GLU B N 1
ATOM 2681 C CA . GLU B 1 167 ? 5.13 26.951 15.324 1 97.25 167 GLU B CA 1
ATOM 2682 C C . GLU B 1 167 ? 6.115 25.791 15.432 1 97.25 167 GLU B C 1
ATOM 2684 O O . GLU B 1 167 ? 6.367 25.284 16.527 1 97.25 167 GLU B O 1
ATOM 2689 N N . CYS B 1 168 ? 6.687 25.352 14.312 1 97.04 168 CYS B N 1
ATOM 2690 C CA . CYS B 1 168 ? 7.579 24.199 14.276 1 97.04 168 CYS B CA 1
ATOM 2691 C C . CYS B 1 168 ? 9.038 24.637 14.316 1 97.04 168 CYS B C 1
ATOM 2693 O O . CYS B 1 168 ? 9.943 23.8 14.304 1 97.04 168 CYS B O 1
ATOM 2695 N N . GLY B 1 169 ? 9.29 25.911 14.31 1 96.08 169 GLY B N 1
ATOM 2696 C CA . GLY B 1 169 ? 10.652 26.421 14.301 1 96.08 169 GLY B CA 1
ATOM 2697 C C . GLY B 1 169 ? 11.353 26.226 12.969 1 96.08 169 GLY B C 1
ATOM 2698 O O . GLY B 1 169 ? 12.566 26.009 12.927 1 96.08 169 GLY B O 1
ATOM 2699 N N . LEU B 1 170 ? 10.577 26.18 11.94 1 95.22 170 LEU B N 1
ATOM 2700 C CA . LEU B 1 170 ? 11.114 26.003 10.595 1 95.22 170 LEU B CA 1
ATOM 2701 C C . LEU B 1 170 ? 11.211 27.339 9.867 1 95.22 170 LEU B C 1
ATOM 2703 O O . LEU B 1 170 ? 10.373 28.221 10.067 1 95.22 170 LEU B O 1
ATOM 2707 N N . VAL B 1 171 ? 12.211 27.439 8.992 1 92.24 171 VAL B N 1
ATOM 2708 C CA . VAL B 1 171 ? 12.396 28.63 8.17 1 92.24 171 VAL B CA 1
ATOM 2709 C C . VAL B 1 171 ? 12.016 28.324 6.723 1 92.24 171 VAL B C 1
ATOM 2711 O O . VAL B 1 171 ? 12.557 27.398 6.115 1 92.24 171 VAL B O 1
ATOM 2714 N N . LEU B 1 172 ? 11.081 28.986 6.278 1 92.65 172 LEU B N 1
ATOM 2715 C CA . LEU B 1 172 ? 10.631 28.814 4.901 1 92.65 172 LEU B CA 1
ATOM 2716 C C . LEU B 1 172 ? 11.506 29.611 3.939 1 92.65 172 LEU B C 1
ATOM 2718 O O . LEU B 1 172 ? 11.967 30.704 4.274 1 92.65 172 LEU B O 1
ATOM 2722 N N . VAL B 1 173 ? 11.866 28.98 2.866 1 86.05 173 VAL B N 1
ATOM 2723 C CA . VAL B 1 173 ? 12.72 29.64 1.884 1 86.05 173 VAL B CA 1
ATOM 2724 C C . VAL B 1 173 ? 11.857 30.335 0.833 1 86.05 173 VAL B C 1
ATOM 2726 O O . VAL B 1 173 ? 10.746 29.887 0.538 1 86.05 173 VAL B O 1
#

Foldseek 3Di:
DEEEEAEAAQLCQVVLLVLLCVQFVQEEEDELVVLLVVCCVPDDVVPRDPDSLPPVVSLVVLQVVVLVCLVPGPGYYRYYDYDLDPVSLCSRVVVCVVVVRDYAYEYRDEDLVSSQVSCVVVVHDCPDPRVVCRVVSNVSVVDCPRHHYDYPHPPDSNRVSVVSCVVVVHDTD/DEEEEAEAAQLCQVVLLVLLCVQFVQEEEDELVVLLVVCCVPDDVVPRDPDSLPPVVSLVVLQVVVLVCLVPGPGYYRYYDYDLDPVSLCSRVVVCVVVVRDYAYEYRDEDLVSSQVSCVVVVHDCPDPRVVCRVVSNVSVVDCPGHHYDYPHPPDSNRVSVVSCVVVVHDTD

Sequence (346 aa):
MMIWINGAFGSGKSTTAEELHRCLPDSFVYDPEQAGYFIRQNTPGRLHLPDFQDDPLWRSINGSLLSRIAREYTGTILIPMTIVNRDYWDELVGGLRRQTIDVRCFTLSASRETLLQRLRSRGEDEHSWSAGRIDECVSALSVSEFGLPIVTDDLSPEAVAERIAAECGLVLVMMIWINGAFGSGKSTTAEELHRCLPDSFVYDPEQAGYFIRQNTPGRLHLPDFQDDPLWRSINGSLLSRIAREYTGTILIPMTIVNRDYWDELVGGLRRQTIDVRCFTLSASRETLLQRLRSRGEDEHSWSAGRIDECVSALSVSEFGLPIVTDDLSPEAVAERIAAECGLVLV

Secondary structure (DSSP, 8-state):
-EEEEEESTTSSHHHHHHHHHHH-TTEEE--THHHHHHHHHTS-GGG--SSGGG-HHHHHHHHHHHHHHHHH--SEEEEE-----HHHHIIIIIHHHHTT--EEEEEEE--HHHHHHHHHHTT--TTSTTGGGHHHHHHHTTSGGGSEEEE-TT--HHHHHHHHHHHHT----/-EEEEEESTTSSHHHHHHHHHHH-TTEEE--THHHHHHHHHTS-GGG--SSGGG-HHHHHHHHHHHHHHHHH--SEEEEE-----HHHHIIIIIHHHHTT--EEEEEEE--HHHHHHHHHHTT--TTSTTGGGHHHHHHHTTSGGGSEEEE-TT--HHHHHHHHHHHHT----

Radius of gyration: 23.6 Å; Cα contacts (8 Å, |Δi|>4): 566; chains: 2; bounding box: 44×65×49 Å

InterPro domains:
  IPR027417 P-loop containing nucleoside triphosphate hydrolase [G3DSA:3.40.50.300] (1-172)
  IPR027417 P-loop containing nucleoside triphosphate hydrolase [SSF52540] (1-166)

pLDDT: mean 94.41, std 4.46, range [78.2, 98.71]